Protein AF-A0A821LDQ6-F1 (afdb_monomer_lite)

Radius of gyration: 27.45 Å; chains: 1; bounding box: 57×64×104 Å

InterPro domains:
  IPR007356 tRNA (guanine(9)-N1)-methyltransferase, eukaryotic [PF27710] (49-225)
  IPR007356 tRNA (guanine(9)-N1)-methyltransferase, eukaryotic [PTHR13563] (41-227)
  IPR028564 tRNA methyltransferase TRM10-type domain [PS51675] (32-229)
  IPR038459 tRNA methyltransferase TRM10-type domain superfamily [G3DSA:3.40.1280.30] (33-226)

Sequence (353 aa):
MLFRHRYRIWWRWSSSIHYLHFFRCPEHLFNLQRQVRQAKLFVASRLDDYIVIDCSFIHEYKESDISLGNYYERLQLKIHSCFTSLYRYHSPSFIILCNIFSNNNDKWLQTSPYCHVTSLSYLDLFPREQLVYLSPDSPNIMTEYEHNVIYVLGGIFEKTKHEHLTLEKAEHEHIRHQSLPLQKYLKFSTTASPVLSLNQVYNILMTLKHNNNNWFEALKCIPERCLLRNSVLHSKISKPCVTSECFQGQVIAQTTKYGTADTQCTFRSMKVLSGSSFKLPFPDCLECKCTKTSMTCCEFGFASGKVVPPTGCVAHNDACKLVFVKKTNSSELCKTTKRTDKSKNKPFTSRRS

pLDDT: mean 72.59, std 20.75, range [24.0, 98.56]

Secondary structure (DSSP, 8-state):
--------------S-TTSSSTT--HHHHHHHHHHHHHHHHHHHTTTT-EEEEE-GGGGGS----GGG--HHHHHHHHHHHHHHHGGG-SSPPEEEEES----S--HHHHH-TTEEE-SS-HHHHS-GGGEEEE-TT-SSBP-S--TTSEEEEE---S--SSSSHHHHHHHHTT-EEEB--HHHH--B-TTS-SSPPHHHHHHHHHHHHHTTT-HHHHGGGS-GGGB-TT-HHHHHHTS---S--PEEEPEEEEE-TTS-EEEEEEETTEEEETT-EEEPPTTT-EEEEE-SS-EEEEESSTTTT--PPPTTEEEEEETTEEEEEETTEEEEE--------------------

Foldseek 3Di:
DDDDDDDDDDDDDDDPPPVVCQPVDPVSVVVVVVVLLLVLLVVQVVVVQEAEEEAQCLVQDDCPDVVPDHLVVLLVVLLVLLSVCSVVFNRAHAYEYELDPDDDDPVCQVPPSRYDYYNHDPVVVDPQAQEEEEDQPDPAADPAQDRSHHYYYYSDADDGPDPCVSVVVCVVVVHHYHYYPQVVFFDFDPPADPDDGPSLVSQLNRCRVGPVNDNLVSNVSPFCNGGDCPGNNNVVLPVPPPPLDWDKWDWDWDQPPVRDTFIWTADPNDTHGAQDWDADAPPVLWIWHHHSGIITTGHDCVSVVNDDAPPQWDWDDPRSDTFTAGPVDRVHGDDDDPDDPPDDDDDDDDDDD

Structure (mmCIF, N/CA/C/O backbone):
data_AF-A0A821LDQ6-F1
#
_entry.id   AF-A0A821LDQ6-F1
#
loop_
_atom_site.group_PDB
_atom_site.id
_atom_site.type_symbol
_atom_site.label_atom_id
_atom_site.label_alt_id
_atom_site.label_comp_id
_atom_site.label_asym_id
_atom_site.label_entity_id
_atom_site.label_seq_id
_atom_site.pdbx_PDB_ins_code
_atom_site.Cartn_x
_atom_site.Cartn_y
_atom_site.Cartn_z
_atom_site.occupancy
_atom_site.B_iso_or_equiv
_atom_site.auth_seq_id
_atom_site.auth_comp_id
_atom_site.auth_asym_id
_atom_site.auth_atom_id
_atom_site.pdbx_PDB_model_num
ATOM 1 N N . MET A 1 1 ? -6.579 -31.714 83.274 1.00 33.12 1 MET A N 1
ATOM 2 C CA . MET A 1 1 ? -5.809 -31.056 82.198 1.00 33.12 1 MET A CA 1
ATOM 3 C C . MET A 1 1 ? -6.761 -30.679 81.069 1.00 33.12 1 MET A C 1
ATOM 5 O O . MET A 1 1 ? -7.346 -31.572 80.485 1.00 33.12 1 MET A O 1
ATOM 9 N N . LEU A 1 2 ? -6.938 -29.365 80.868 1.00 29.47 2 LEU A N 1
ATOM 10 C CA . LEU A 1 2 ? -7.245 -28.632 79.619 1.00 29.47 2 LEU A CA 1
ATOM 11 C C . LEU A 1 2 ? -8.373 -29.174 78.701 1.00 29.47 2 LEU A C 1
ATOM 13 O O . LEU A 1 2 ? -8.211 -30.186 78.043 1.00 29.47 2 LEU A O 1
ATOM 17 N N . PHE A 1 3 ? -9.590 -28.613 78.726 1.00 24.00 3 PHE A N 1
ATOM 18 C CA . PHE A 1 3 ? -10.086 -27.367 78.086 1.00 24.00 3 PHE A CA 1
ATOM 19 C C . PHE A 1 3 ? -10.652 -27.522 76.649 1.00 24.00 3 PHE A C 1
ATOM 21 O O . PHE A 1 3 ? -9.906 -27.689 75.698 1.00 24.00 3 PHE A O 1
ATOM 28 N N . ARG A 1 4 ? -11.982 -27.309 76.557 1.00 26.27 4 ARG A N 1
ATOM 29 C CA . ARG A 1 4 ? -12.789 -26.552 75.558 1.00 26.27 4 ARG A CA 1
ATOM 30 C C . ARG A 1 4 ? -12.720 -26.906 74.051 1.00 26.27 4 ARG A C 1
ATOM 32 O O . ARG A 1 4 ? -11.666 -26.887 73.449 1.00 26.27 4 ARG A O 1
ATOM 39 N N . HIS A 1 5 ? -13.827 -27.260 73.378 1.00 26.95 5 HIS A N 1
ATOM 40 C CA . HIS A 1 5 ? -15.013 -26.479 72.927 1.00 26.95 5 HIS A CA 1
ATOM 41 C C . HIS A 1 5 ? -14.915 -25.909 71.484 1.00 26.95 5 HIS A C 1
ATOM 43 O O . HIS A 1 5 ? -14.143 -24.997 71.231 1.00 26.95 5 HIS A O 1
ATOM 49 N N . ARG A 1 6 ? -15.867 -26.355 70.639 1.00 26.97 6 ARG A N 1
ATOM 50 C CA . ARG A 1 6 ? -16.735 -25.574 69.717 1.00 26.97 6 ARG A CA 1
ATOM 51 C C . ARG A 1 6 ? -16.209 -24.949 68.395 1.00 26.97 6 ARG A C 1
ATOM 53 O O . ARG A 1 6 ? -15.391 -24.047 68.396 1.00 26.97 6 ARG A O 1
ATOM 60 N N . TYR A 1 7 ? -16.942 -25.321 67.328 1.00 27.09 7 TYR A N 1
ATOM 61 C CA . TYR A 1 7 ? -17.419 -24.561 66.147 1.00 27.09 7 TYR A CA 1
ATOM 62 C C . TYR A 1 7 ? -16.428 -23.852 65.202 1.00 27.09 7 TYR A C 1
ATOM 64 O O . TYR A 1 7 ? -15.766 -22.908 65.606 1.00 27.09 7 TYR A O 1
ATOM 72 N N . ARG A 1 8 ? -16.528 -24.133 63.887 1.00 24.31 8 ARG A N 1
ATOM 73 C CA . ARG A 1 8 ? -17.166 -23.261 62.861 1.00 24.31 8 ARG A CA 1
ATOM 74 C C . ARG A 1 8 ? -16.790 -23.697 61.438 1.00 24.31 8 ARG A C 1
ATOM 76 O O . ARG A 1 8 ? -15.630 -23.695 61.050 1.00 24.31 8 ARG A O 1
ATOM 83 N N . ILE A 1 9 ? -17.823 -23.968 60.642 1.00 37.91 9 ILE A N 1
ATOM 84 C CA . ILE A 1 9 ? -17.849 -23.734 59.192 1.00 37.91 9 ILE A CA 1
ATOM 85 C C . ILE A 1 9 ? -17.324 -22.312 58.955 1.00 37.91 9 ILE A C 1
ATOM 87 O O . ILE A 1 9 ? -17.819 -21.421 59.645 1.00 37.91 9 ILE A O 1
ATOM 91 N N . TRP A 1 10 ? -16.372 -22.113 58.029 1.00 25.75 10 TRP A N 1
ATOM 92 C CA . TRP A 1 10 ? -16.256 -20.962 57.108 1.00 25.75 10 TRP A CA 1
ATOM 93 C C . TRP A 1 10 ? -14.914 -20.993 56.319 1.00 25.75 10 TRP A C 1
ATOM 95 O O . TRP A 1 10 ? -13.840 -21.027 56.902 1.00 25.75 10 TRP A O 1
ATOM 105 N N . TRP A 1 11 ? -15.025 -20.938 54.982 1.00 26.00 11 TRP A N 1
ATOM 106 C CA . TRP A 1 11 ? -14.014 -20.590 53.956 1.00 26.00 11 TRP A CA 1
ATOM 107 C C . TRP A 1 11 ? -12.846 -21.536 53.643 1.00 26.00 11 TRP A C 1
ATOM 109 O O . TRP A 1 11 ? -11.748 -21.423 54.178 1.00 26.00 11 TRP A O 1
ATOM 119 N N . ARG A 1 12 ? -13.019 -22.320 52.569 1.00 25.92 12 ARG A N 1
ATOM 120 C CA . ARG A 1 12 ? -11.908 -22.661 51.663 1.00 25.92 12 ARG A CA 1
ATOM 121 C C . ARG A 1 12 ? -12.386 -22.849 50.217 1.00 25.92 12 ARG A C 1
ATOM 123 O O . ARG A 1 12 ? -12.175 -23.878 49.598 1.00 25.92 12 ARG A O 1
ATOM 130 N N . TRP A 1 13 ? -13.046 -21.820 49.687 1.00 31.61 13 TRP A N 1
ATOM 131 C CA . TRP A 1 13 ? -13.198 -21.592 48.246 1.00 31.61 13 TRP A CA 1
ATOM 132 C C . TRP A 1 13 ? -12.524 -20.258 47.920 1.00 31.61 13 TRP A C 1
ATOM 134 O O . TRP A 1 13 ? -13.147 -19.205 47.962 1.00 31.61 13 TRP A O 1
ATOM 144 N N . SER A 1 14 ? -11.214 -20.285 47.675 1.00 31.58 14 SER A N 1
ATOM 145 C CA . SER A 1 14 ? -10.485 -19.155 47.084 1.00 31.58 14 SER A CA 1
ATOM 146 C C . SER A 1 14 ? -9.185 -19.650 46.455 1.00 31.58 14 SER A C 1
A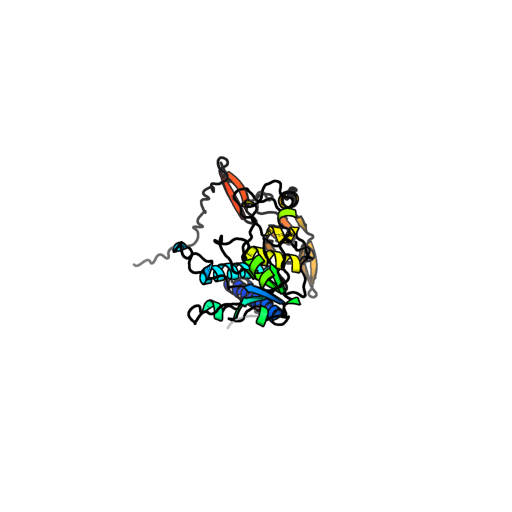TOM 148 O O . SER A 1 14 ? -8.090 -19.406 46.961 1.00 31.58 14 SER A O 1
ATOM 150 N N . SER A 1 15 ? -9.291 -20.403 45.360 1.00 30.69 15 SER A N 1
ATOM 151 C CA . SER A 1 15 ? -8.119 -20.759 44.542 1.00 30.69 15 SER A CA 1
ATOM 152 C C . SER A 1 15 ? -8.416 -20.811 43.040 1.00 30.69 15 SER A C 1
ATOM 154 O O . SER A 1 15 ? -7.719 -21.493 42.301 1.00 30.69 15 SER A O 1
ATOM 156 N N . SER A 1 16 ? -9.416 -20.062 42.556 1.00 34.06 16 SER A N 1
ATOM 157 C CA . SER A 1 16 ? -9.745 -20.031 41.115 1.00 34.06 16 SER A CA 1
ATOM 158 C C . SER A 1 16 ? -9.824 -18.632 40.493 1.00 34.06 16 SER A C 1
ATOM 160 O O . SER A 1 16 ? -10.175 -18.501 39.326 1.00 34.06 16 SER A O 1
ATOM 162 N N . ILE A 1 17 ? -9.398 -17.577 41.198 1.00 33.94 17 ILE A N 1
ATOM 163 C CA . ILE A 1 17 ? -9.269 -16.218 40.629 1.00 33.94 17 ILE A CA 1
ATOM 164 C C . ILE A 1 17 ? -7.800 -15.937 40.268 1.00 33.94 17 ILE A C 1
ATOM 166 O O . ILE A 1 17 ? -7.203 -14.953 40.695 1.00 33.94 17 ILE A O 1
ATOM 170 N N . HIS A 1 18 ? -7.176 -16.827 39.496 1.00 30.20 18 HIS A N 1
ATOM 171 C CA . HIS A 1 18 ? -5.889 -16.539 38.839 1.00 30.20 18 HIS A CA 1
ATOM 172 C C . HIS A 1 18 ? -5.980 -16.491 37.310 1.00 30.20 18 HIS A C 1
ATOM 174 O O . HIS A 1 18 ? -5.041 -16.040 36.663 1.00 30.20 18 HIS A O 1
ATOM 180 N N . TYR A 1 19 ? -7.139 -16.799 36.722 1.00 33.66 19 TYR A N 1
ATOM 181 C CA . TYR A 1 19 ? -7.325 -16.704 35.270 1.00 33.66 19 TYR A CA 1
ATOM 182 C C . TYR A 1 19 ? -7.671 -15.296 34.759 1.00 33.66 19 TYR A C 1
ATOM 184 O O . TYR A 1 19 ? -7.494 -15.016 33.579 1.00 33.66 19 TYR A O 1
ATOM 192 N N . LEU A 1 20 ? -8.073 -14.361 35.628 1.00 31.86 20 LEU A N 1
ATOM 193 C CA . LEU A 1 20 ? -8.355 -12.969 35.232 1.00 31.86 20 LEU A CA 1
ATOM 194 C C . LEU A 1 20 ? -7.145 -12.028 35.351 1.00 31.86 20 LEU A C 1
ATOM 196 O O . LEU A 1 20 ? -7.201 -10.887 34.899 1.00 31.86 20 LEU A O 1
ATOM 200 N N . HIS A 1 21 ? -6.027 -12.503 35.907 1.00 32.69 21 HIS A N 1
ATOM 201 C CA . HIS A 1 21 ? -4.769 -11.748 35.936 1.00 32.69 21 HIS A CA 1
ATOM 202 C C . HIS A 1 21 ? -3.906 -11.957 34.678 1.00 32.69 21 HIS A C 1
ATOM 204 O O . HIS A 1 21 ? -2.893 -11.277 34.510 1.00 32.69 21 HIS A O 1
ATOM 210 N N . PHE A 1 22 ? -4.337 -12.833 33.763 1.00 36.00 22 PHE A N 1
ATOM 211 C CA . PHE A 1 22 ? -3.607 -13.207 32.548 1.00 36.00 22 PHE A CA 1
ATOM 212 C C . PHE A 1 22 ? -3.462 -12.058 31.526 1.00 36.00 22 PHE A C 1
ATOM 214 O O . PHE A 1 22 ? -2.574 -12.082 30.682 1.00 36.00 22 PHE A O 1
ATOM 221 N N . PHE A 1 23 ? -4.271 -10.998 31.643 1.00 34.03 23 PHE A N 1
ATOM 222 C CA . PHE A 1 23 ? -4.246 -9.838 30.738 1.00 34.03 23 PHE A CA 1
ATOM 223 C C . PHE A 1 23 ? -3.437 -8.633 31.246 1.00 34.03 23 PHE A C 1
ATOM 225 O O . PHE A 1 23 ? -3.441 -7.580 30.611 1.00 34.03 23 PHE A O 1
ATOM 232 N N . ARG A 1 24 ? -2.736 -8.742 32.385 1.00 36.66 24 ARG A N 1
ATOM 233 C CA . ARG A 1 24 ? -1.983 -7.615 32.975 1.00 36.66 24 ARG A CA 1
ATOM 234 C C . ARG A 1 24 ? -0.502 -7.551 32.600 1.00 36.66 24 ARG A C 1
ATOM 236 O O . ARG A 1 24 ? 0.165 -6.608 33.015 1.00 36.66 24 ARG A O 1
ATOM 243 N N . CYS A 1 25 ? 0.011 -8.507 31.825 1.00 37.34 25 CYS A N 1
ATOM 244 C CA . CYS A 1 25 ? 1.405 -8.509 31.390 1.00 37.34 25 CYS A CA 1
ATOM 245 C C . CYS A 1 25 ? 1.521 -7.939 29.959 1.00 37.34 25 CYS A C 1
ATOM 247 O O . CYS A 1 25 ? 0.991 -8.555 29.029 1.00 37.34 25 CYS A O 1
ATOM 249 N N . PRO A 1 26 ? 2.187 -6.785 29.751 1.00 50.62 26 PRO A N 1
ATOM 250 C CA . PRO A 1 26 ? 2.312 -6.156 28.432 1.00 50.62 26 PRO A CA 1
ATOM 251 C C . PRO A 1 26 ? 2.923 -7.074 27.364 1.00 50.62 26 PRO A C 1
ATOM 253 O O . PRO A 1 26 ? 2.482 -7.055 26.218 1.00 50.62 26 PRO A O 1
ATOM 256 N N . GLU A 1 27 ? 3.882 -7.924 27.744 1.00 47.41 27 GLU A N 1
ATOM 257 C CA . GLU A 1 27 ? 4.515 -8.896 26.841 1.00 47.41 27 GLU A CA 1
ATOM 258 C C . GLU A 1 27 ? 3.534 -9.968 26.355 1.00 47.41 27 GLU A C 1
ATOM 260 O O . GLU A 1 27 ? 3.532 -10.336 25.181 1.00 47.41 27 GLU A O 1
ATOM 265 N N . HIS A 1 28 ? 2.644 -10.437 27.233 1.00 56.59 28 HIS A N 1
ATOM 266 C CA . HIS A 1 28 ? 1.647 -11.442 26.875 1.00 56.59 28 HIS A CA 1
ATOM 267 C C . HIS A 1 28 ? 0.590 -10.866 25.929 1.00 56.59 28 HIS A C 1
ATOM 269 O O . HIS A 1 28 ? 0.221 -11.503 24.941 1.00 56.59 28 HIS A O 1
ATOM 275 N N . LEU A 1 29 ? 0.157 -9.627 26.185 1.00 56.78 29 LEU A N 1
ATOM 276 C CA . LEU A 1 29 ? -0.749 -8.915 25.290 1.00 56.78 29 LEU A CA 1
ATOM 277 C C . LEU A 1 29 ? -0.111 -8.714 23.913 1.00 56.78 29 LEU A C 1
ATOM 279 O O . LEU A 1 29 ? -0.788 -8.951 22.920 1.00 56.78 29 LEU A O 1
ATOM 283 N N . PHE A 1 30 ? 1.173 -8.343 23.852 1.00 58.28 30 PHE A N 1
ATOM 284 C CA . PHE A 1 30 ? 1.927 -8.174 22.605 1.00 58.28 30 PHE A CA 1
ATOM 285 C C . PHE A 1 30 ? 2.082 -9.490 21.824 1.00 58.28 30 PHE A C 1
ATOM 287 O O . PHE A 1 30 ? 1.919 -9.513 20.602 1.00 58.28 30 PHE A O 1
ATOM 294 N N . ASN A 1 31 ? 2.330 -10.603 22.519 1.00 63.19 31 ASN A N 1
ATOM 295 C CA . ASN A 1 31 ? 2.428 -11.932 21.910 1.00 63.19 31 ASN A CA 1
ATOM 296 C C . ASN A 1 31 ? 1.084 -12.422 21.360 1.00 63.19 31 ASN A C 1
ATOM 298 O O . ASN A 1 31 ? 1.022 -12.866 20.213 1.00 63.19 31 ASN A O 1
ATOM 302 N N . LEU A 1 32 ? -0.003 -12.275 22.122 1.00 67.94 32 LEU A N 1
ATOM 303 C CA . LEU A 1 32 ? -1.357 -12.604 21.665 1.00 67.94 32 LEU A CA 1
ATOM 304 C C . LEU A 1 32 ? -1.741 -11.759 20.448 1.00 67.94 32 LEU A C 1
ATOM 306 O O . LEU A 1 32 ? -2.218 -12.259 19.432 1.00 67.94 32 LEU A O 1
ATOM 310 N N . GLN A 1 33 ? -1.463 -10.463 20.533 1.00 67.00 33 GLN A N 1
ATOM 311 C CA . GLN A 1 33 ? -1.596 -9.527 19.435 1.00 67.00 33 GLN A CA 1
ATOM 312 C C . GLN A 1 33 ? -0.852 -10.045 18.194 1.00 67.00 33 GLN A C 1
ATOM 314 O O . GLN A 1 33 ? -1.429 -10.072 17.100 1.00 67.00 33 GLN A O 1
ATOM 319 N N . ARG A 1 34 ? 0.418 -10.440 18.309 1.00 67.50 34 ARG A N 1
ATOM 320 C CA . ARG A 1 34 ? 1.204 -10.97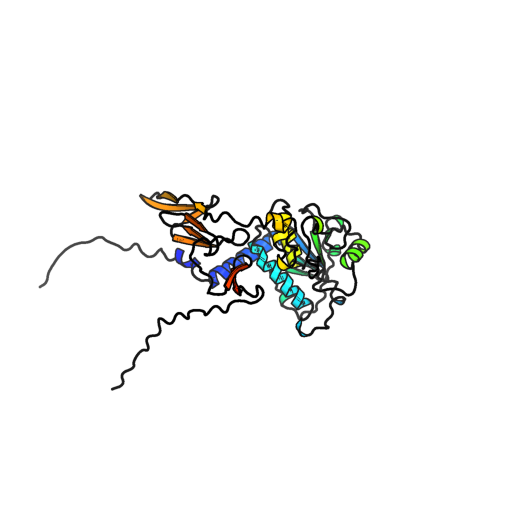2 17.185 1.00 67.50 34 ARG A CA 1
ATOM 321 C C . ARG A 1 34 ? 0.565 -12.229 16.586 1.00 67.50 34 ARG A C 1
ATOM 323 O O . ARG A 1 34 ? 0.426 -12.285 15.366 1.00 67.50 34 ARG A O 1
ATOM 330 N N . GLN A 1 35 ? 0.124 -13.172 17.418 1.00 70.31 35 GLN A N 1
ATOM 331 C CA . GLN A 1 35 ? -0.539 -14.404 16.975 1.00 70.31 35 GLN A CA 1
ATOM 332 C C . GLN A 1 35 ? -1.830 -14.120 16.198 1.00 70.31 35 GLN A C 1
ATOM 334 O O . GLN A 1 35 ? -2.034 -14.682 15.125 1.00 70.31 35 GLN A O 1
ATOM 339 N N . VAL A 1 36 ? -2.665 -13.189 16.671 1.00 71.31 36 VAL A N 1
ATOM 340 C CA . VAL A 1 36 ? -3.897 -12.793 15.967 1.00 71.31 36 VAL A CA 1
ATOM 341 C C . VAL A 1 36 ? -3.592 -12.206 14.586 1.00 71.31 36 VAL A C 1
ATOM 343 O O . VAL A 1 36 ? -4.296 -12.518 13.627 1.00 71.31 36 VAL A O 1
ATOM 346 N N . ARG A 1 37 ? -2.540 -11.383 14.444 1.00 71.06 37 ARG A N 1
ATOM 347 C CA . ARG A 1 37 ? -2.144 -10.857 13.121 1.00 71.06 37 ARG A CA 1
ATOM 348 C C . ARG A 1 37 ? -1.711 -11.980 12.180 1.00 71.06 37 ARG A C 1
ATOM 350 O O . ARG A 1 37 ? -2.128 -11.989 11.029 1.00 71.06 37 ARG A O 1
ATOM 357 N N . GLN A 1 38 ? -0.890 -12.908 12.669 1.00 71.69 38 GLN A N 1
ATOM 358 C CA . GLN A 1 38 ? -0.400 -14.035 11.872 1.00 71.69 38 GLN A CA 1
ATOM 359 C C . GLN A 1 38 ? -1.544 -14.954 11.433 1.00 71.69 38 GLN A C 1
ATOM 361 O O . GLN A 1 38 ? -1.596 -15.336 10.271 1.00 71.69 38 GLN A O 1
ATOM 366 N N . ALA A 1 39 ? -2.501 -15.236 12.320 1.00 74.12 39 ALA A N 1
ATOM 367 C CA . ALA A 1 39 ? -3.680 -16.029 11.984 1.00 74.12 39 ALA A CA 1
ATOM 368 C C . ALA A 1 39 ? -4.529 -15.366 10.885 1.00 74.12 39 ALA A C 1
ATOM 370 O O . ALA A 1 39 ? -4.934 -16.036 9.941 1.00 74.12 39 ALA A O 1
ATOM 371 N N . LYS A 1 40 ? -4.751 -14.045 10.960 1.00 74.31 40 LYS A N 1
ATOM 372 C CA . LYS A 1 40 ? -5.477 -13.299 9.916 1.00 74.31 40 LYS A CA 1
ATOM 373 C C . LYS A 1 40 ? -4.784 -13.372 8.555 1.00 74.31 40 LYS A C 1
ATOM 375 O O . LYS A 1 40 ? -5.448 -13.595 7.551 1.00 74.31 40 LYS A O 1
ATOM 380 N N . LEU A 1 41 ? -3.463 -13.208 8.533 1.00 73.00 41 LEU A N 1
ATOM 381 C CA . LEU A 1 41 ? -2.668 -13.297 7.307 1.00 73.00 41 LEU A CA 1
ATOM 382 C C . LEU A 1 41 ? -2.683 -14.706 6.711 1.00 73.00 41 LEU A C 1
ATOM 384 O O . LEU A 1 41 ? -2.805 -14.850 5.503 1.00 73.00 41 LEU A O 1
ATOM 388 N N . PHE A 1 42 ? -2.622 -15.731 7.560 1.00 75.50 42 PHE A N 1
ATOM 389 C CA . PHE A 1 42 ? -2.722 -17.124 7.135 1.00 75.50 42 PHE A CA 1
ATOM 390 C C . PHE A 1 42 ? -4.091 -17.465 6.531 1.00 75.50 42 PHE A C 1
ATOM 392 O O . PHE A 1 42 ? -4.186 -18.261 5.601 1.00 75.50 42 PHE A O 1
ATOM 399 N N . VAL A 1 43 ? -5.167 -16.866 7.050 1.00 74.12 43 VAL A N 1
ATOM 400 C CA . VAL A 1 43 ? -6.498 -16.989 6.442 1.00 74.12 43 VAL A CA 1
ATOM 401 C C . VAL A 1 43 ? -6.527 -16.283 5.088 1.00 74.12 43 VAL A C 1
ATOM 403 O O . VAL A 1 43 ? -6.967 -16.888 4.119 1.00 74.12 43 VAL A O 1
ATOM 406 N N . ALA A 1 44 ? -6.013 -15.055 4.994 1.00 74.06 44 ALA A N 1
ATOM 407 C CA . ALA A 1 44 ? -5.974 -14.309 3.735 1.00 74.06 44 ALA A CA 1
ATOM 408 C C . ALA A 1 44 ? -5.188 -15.048 2.639 1.00 74.06 44 ALA A C 1
ATOM 410 O O . ALA A 1 44 ? -5.677 -15.182 1.522 1.00 74.06 44 ALA A O 1
ATOM 411 N N . SER A 1 45 ? -4.030 -15.627 2.975 1.00 74.19 45 SER A N 1
ATOM 412 C CA . SER A 1 45 ? -3.241 -16.424 2.026 1.00 74.19 45 SER A CA 1
ATOM 413 C C . SER A 1 45 ? -3.926 -17.719 1.583 1.00 74.19 45 SER A C 1
ATOM 415 O O . SER A 1 45 ? -3.508 -18.319 0.608 1.00 74.19 45 SER A O 1
ATOM 417 N N . ARG A 1 46 ? -4.931 -18.212 2.317 1.00 72.94 46 ARG A N 1
ATOM 418 C CA . ARG A 1 46 ? -5.726 -19.387 1.914 1.00 72.94 46 ARG A CA 1
ATOM 419 C C . ARG A 1 46 ? -6.948 -19.032 1.075 1.00 72.94 46 ARG A C 1
ATOM 421 O O . ARG A 1 46 ? -7.556 -19.931 0.511 1.00 72.94 46 ARG A O 1
ATOM 428 N N . LEU A 1 47 ? -7.337 -17.761 1.065 1.00 80.44 47 LEU A N 1
ATOM 429 C CA . LEU A 1 47 ? -8.498 -17.250 0.337 1.00 80.44 47 LEU A CA 1
ATOM 430 C C . LEU A 1 47 ? -8.093 -16.516 -0.948 1.00 80.44 47 LEU A C 1
ATOM 432 O O . LEU A 1 47 ? -8.906 -15.787 -1.504 1.00 80.44 47 LEU A O 1
ATOM 436 N N . ASP A 1 48 ? -6.840 -16.679 -1.375 1.00 80.38 48 ASP A N 1
ATOM 437 C CA . ASP A 1 48 ? -6.246 -16.034 -2.547 1.00 80.38 48 ASP A CA 1
ATOM 438 C C . ASP A 1 48 ? -6.398 -14.505 -2.597 1.00 80.38 48 ASP A C 1
ATOM 440 O O . ASP A 1 48 ? -6.526 -13.875 -3.644 1.00 80.38 48 ASP A O 1
ATOM 444 N N . ASP A 1 49 ? -6.360 -13.895 -1.416 1.00 86.62 49 ASP A N 1
ATOM 445 C CA . ASP A 1 49 ? -6.595 -12.475 -1.205 1.00 86.62 49 ASP A CA 1
ATOM 446 C C . ASP A 1 49 ? -5.262 -11.733 -1.077 1.00 86.62 49 ASP A C 1
ATOM 448 O O . ASP A 1 49 ? -4.710 -11.562 0.022 1.00 86.62 49 ASP A O 1
ATOM 452 N N . TYR A 1 50 ? -4.728 -11.326 -2.228 1.00 91.81 50 TYR A N 1
ATOM 453 C CA . TYR A 1 50 ? -3.367 -10.817 -2.357 1.00 91.81 50 TYR A CA 1
ATOM 454 C C . TYR A 1 50 ? -3.303 -9.341 -2.755 1.00 91.81 50 TYR A C 1
ATOM 456 O O . TYR A 1 50 ? -4.093 -8.834 -3.549 1.00 91.81 50 TYR A O 1
ATOM 464 N N . ILE A 1 51 ? -2.279 -8.660 -2.244 1.00 95.06 51 ILE A N 1
ATOM 465 C CA . ILE A 1 51 ? -1.723 -7.450 -2.849 1.00 95.06 51 ILE A CA 1
ATOM 466 C C . ILE A 1 51 ? -0.296 -7.771 -3.263 1.00 95.06 51 ILE A C 1
ATOM 468 O O . ILE A 1 51 ? 0.502 -8.253 -2.454 1.00 95.06 51 ILE A O 1
ATOM 472 N N . VAL A 1 52 ? 0.031 -7.475 -4.513 1.00 96.81 52 VAL A N 1
ATOM 473 C CA . VAL A 1 52 ? 1.353 -7.741 -5.070 1.00 96.81 52 VAL A CA 1
ATOM 474 C C . VAL A 1 52 ? 2.170 -6.460 -5.087 1.00 96.81 52 VAL A C 1
ATOM 476 O O . VAL A 1 52 ? 1.659 -5.380 -5.376 1.00 96.81 52 VAL A O 1
ATOM 479 N N . ILE A 1 53 ? 3.452 -6.574 -4.763 1.00 96.38 53 ILE A N 1
ATOM 480 C CA . ILE A 1 53 ? 4.416 -5.484 -4.818 1.00 96.38 53 ILE A CA 1
ATOM 481 C C . ILE A 1 53 ? 5.515 -5.882 -5.791 1.00 96.38 53 ILE A C 1
ATOM 483 O O . ILE A 1 53 ? 6.308 -6.790 -5.523 1.00 96.38 53 ILE A O 1
ATOM 487 N N . ASP A 1 54 ? 5.557 -5.170 -6.907 1.00 96.69 54 ASP A N 1
ATOM 488 C CA . ASP A 1 54 ? 6.550 -5.341 -7.951 1.00 96.69 54 ASP A CA 1
ATOM 489 C C . ASP A 1 54 ? 7.882 -4.720 -7.543 1.00 96.69 54 ASP A C 1
ATOM 491 O O . ASP A 1 54 ? 8.016 -3.498 -7.460 1.00 96.69 54 ASP A O 1
ATOM 495 N N . CYS A 1 55 ? 8.880 -5.569 -7.299 1.00 93.19 55 CYS A N 1
ATOM 496 C CA . CYS A 1 55 ? 10.208 -5.139 -6.880 1.00 93.19 55 CYS A CA 1
ATOM 497 C C . CYS A 1 55 ? 11.218 -5.035 -8.035 1.00 93.19 55 CYS A C 1
ATOM 499 O O . CYS A 1 55 ? 12.414 -4.913 -7.773 1.00 93.19 55 CYS A O 1
ATOM 501 N N . SER A 1 56 ? 10.764 -5.032 -9.296 1.00 93.00 56 SER A N 1
ATOM 502 C CA . SER A 1 56 ? 11.638 -4.923 -10.477 1.00 93.00 56 SER A CA 1
ATOM 503 C C . SER A 1 56 ? 12.340 -3.560 -10.634 1.00 93.00 56 SER A C 1
ATOM 505 O O . SER A 1 56 ? 13.286 -3.437 -11.407 1.00 93.00 56 SER A O 1
ATOM 507 N N . PHE A 1 57 ? 11.955 -2.548 -9.849 1.00 89.94 57 PHE A N 1
ATOM 508 C CA . PHE A 1 57 ? 12.493 -1.180 -9.907 1.00 89.94 57 PHE A CA 1
ATOM 509 C C . PHE A 1 57 ? 13.770 -0.957 -9.083 1.00 89.94 57 PHE A C 1
ATOM 511 O O . PHE A 1 57 ? 14.127 0.184 -8.794 1.00 89.94 57 PHE A O 1
ATOM 518 N N . ILE A 1 58 ? 14.478 -2.016 -8.683 1.00 85.56 58 ILE A N 1
ATOM 519 C CA . ILE A 1 58 ? 15.689 -1.893 -7.855 1.00 85.56 58 ILE A CA 1
ATOM 520 C C . ILE A 1 58 ? 16.749 -0.972 -8.485 1.00 85.56 58 ILE A C 1
ATOM 522 O O . ILE A 1 58 ? 17.397 -0.208 -7.778 1.00 85.56 58 ILE A O 1
ATOM 526 N N . HIS A 1 59 ? 16.876 -0.980 -9.815 1.00 83.94 59 HIS A N 1
ATOM 527 C CA . HIS A 1 59 ? 17.839 -0.151 -10.549 1.00 83.94 59 HIS A CA 1
ATOM 528 C C . HIS A 1 59 ? 17.490 1.346 -10.559 1.00 83.94 59 HIS A C 1
ATOM 530 O O . HIS A 1 59 ? 18.367 2.183 -10.769 1.00 83.94 59 HIS A O 1
ATOM 536 N N . GLU A 1 60 ? 16.229 1.695 -10.294 1.00 83.31 60 GLU A N 1
ATOM 537 C CA . GLU A 1 60 ? 15.779 3.086 -10.166 1.00 83.31 60 GLU A CA 1
ATOM 538 C C . GLU A 1 60 ? 16.152 3.691 -8.807 1.00 83.31 60 GLU A C 1
ATOM 540 O O . GLU A 1 60 ? 16.146 4.916 -8.632 1.00 83.31 60 GLU A O 1
ATOM 545 N N . TYR A 1 61 ? 16.487 2.845 -7.829 1.00 77.88 61 TYR A N 1
ATOM 546 C CA . TYR A 1 61 ? 16.886 3.276 -6.500 1.00 77.88 61 TYR A CA 1
ATOM 547 C C . TYR A 1 61 ? 18.306 3.851 -6.533 1.00 77.88 61 TYR A C 1
ATOM 549 O O . TYR A 1 61 ? 19.284 3.154 -6.800 1.00 77.88 61 TYR A O 1
ATOM 557 N N . LYS A 1 62 ? 18.437 5.151 -6.247 1.00 68.81 62 LYS A N 1
ATOM 558 C CA . LYS A 1 62 ? 19.751 5.790 -6.120 1.00 68.81 62 LYS A CA 1
ATOM 559 C C . LYS A 1 62 ? 20.334 5.479 -4.745 1.00 68.81 62 LYS A C 1
ATOM 561 O O . LYS A 1 62 ? 19.865 6.008 -3.746 1.00 68.81 62 LYS A O 1
ATOM 566 N N . GLU A 1 63 ? 21.436 4.742 -4.701 1.00 62.78 63 GLU A N 1
ATOM 567 C CA . GLU A 1 63 ? 22.219 4.505 -3.473 1.00 62.78 63 GLU A CA 1
ATOM 568 C C . GLU A 1 63 ? 22.965 5.755 -2.955 1.00 62.78 63 GLU A C 1
ATOM 570 O O . GLU A 1 63 ? 23.804 5.663 -2.064 1.00 62.78 63 GLU A O 1
ATOM 575 N N . SER A 1 64 ? 22.694 6.946 -3.504 1.00 55.28 64 SER A N 1
ATOM 576 C CA . SER A 1 64 ? 23.499 8.158 -3.297 1.00 55.28 64 SER A CA 1
ATOM 577 C C . SER A 1 64 ? 23.477 8.722 -1.873 1.00 55.28 64 SER A C 1
ATOM 579 O O . SER A 1 64 ? 24.198 9.676 -1.595 1.00 55.28 64 SER A O 1
ATOM 581 N N . ASP A 1 65 ? 22.672 8.162 -0.976 1.00 54.03 65 ASP A N 1
ATOM 582 C CA . ASP A 1 65 ? 22.599 8.586 0.414 1.00 54.03 65 ASP A CA 1
ATOM 583 C C . ASP A 1 65 ? 22.845 7.375 1.325 1.00 54.03 65 ASP A C 1
ATOM 585 O O . ASP A 1 65 ? 21.945 6.593 1.632 1.00 54.03 65 ASP A O 1
ATOM 589 N N . ILE A 1 66 ? 24.102 7.210 1.751 1.00 55.25 66 ILE A N 1
ATOM 590 C CA . ILE A 1 66 ? 24.573 6.121 2.630 1.00 55.25 66 ILE A CA 1
ATOM 591 C C . ILE A 1 66 ? 23.730 6.043 3.919 1.00 55.25 66 ILE A C 1
ATOM 593 O O . ILE A 1 66 ? 23.598 4.981 4.524 1.00 55.25 66 ILE A O 1
ATOM 597 N N . SER A 1 67 ? 23.116 7.160 4.328 1.00 59.38 67 SER A N 1
ATOM 598 C CA . SER A 1 67 ? 22.243 7.237 5.501 1.00 59.38 67 SER A CA 1
ATOM 599 C C . SER A 1 67 ? 20.901 6.513 5.333 1.00 59.38 67 SER A C 1
ATOM 601 O O . SER A 1 67 ? 20.237 6.213 6.330 1.00 59.38 67 SER A O 1
ATOM 603 N N . LEU A 1 68 ? 20.477 6.238 4.095 1.00 55.75 68 LEU A N 1
ATOM 604 C CA . LEU A 1 68 ? 19.136 5.749 3.803 1.00 55.75 68 LEU A CA 1
ATOM 605 C C . LEU A 1 68 ? 19.029 4.215 3.795 1.00 55.75 68 LEU A C 1
ATOM 607 O O . LEU A 1 68 ? 17.912 3.708 3.903 1.00 55.75 68 LEU A O 1
ATOM 611 N N . GLY A 1 69 ? 20.143 3.485 3.790 1.00 68.44 69 GLY A N 1
ATOM 612 C CA . GLY A 1 69 ? 20.139 2.022 3.713 1.00 68.44 69 GLY A CA 1
ATOM 613 C C . GLY A 1 69 ? 19.835 1.505 2.303 1.00 68.44 69 GLY A C 1
ATOM 614 O O . GLY A 1 69 ? 19.495 2.272 1.393 1.00 68.44 69 GLY A O 1
ATOM 615 N N . ASN A 1 70 ? 19.981 0.195 2.109 1.00 80.25 70 ASN A N 1
ATOM 616 C CA . ASN A 1 70 ? 19.781 -0.425 0.797 1.00 80.25 70 ASN A CA 1
ATOM 617 C C . ASN A 1 70 ? 18.281 -0.528 0.427 1.00 80.25 70 ASN A C 1
ATOM 619 O O . ASN A 1 70 ? 17.388 -0.353 1.263 1.00 80.25 70 ASN A O 1
ATOM 623 N N . TYR A 1 71 ? 17.990 -0.820 -0.845 1.00 83.75 71 TYR A N 1
ATOM 624 C CA . TYR A 1 71 ? 16.617 -0.948 -1.354 1.00 83.75 71 TYR A CA 1
ATOM 625 C C . TYR A 1 71 ? 15.761 -1.940 -0.541 1.00 83.75 71 TYR A C 1
ATOM 627 O O . TYR A 1 71 ? 14.603 -1.657 -0.223 1.00 83.75 71 TYR A O 1
ATOM 635 N N . TYR A 1 72 ? 16.326 -3.089 -0.161 1.00 83.00 72 TYR A N 1
ATOM 636 C CA . TYR A 1 72 ? 15.606 -4.118 0.589 1.00 83.00 72 TYR A CA 1
ATOM 637 C C . TYR A 1 72 ? 15.324 -3.692 2.034 1.00 83.00 72 TYR A C 1
ATOM 639 O O . TYR A 1 72 ? 14.230 -3.942 2.532 1.00 83.00 72 TYR A O 1
ATOM 647 N N . GLU A 1 73 ? 16.234 -2.983 2.699 1.00 81.06 73 GLU A N 1
ATOM 648 C CA . GLU A 1 73 ? 16.001 -2.408 4.033 1.00 81.06 73 GLU A CA 1
ATOM 649 C C . GLU A 1 73 ? 14.853 -1.387 4.003 1.00 81.06 73 GLU A C 1
ATOM 651 O O . GLU A 1 73 ? 13.973 -1.380 4.872 1.00 81.06 73 GLU A O 1
ATOM 656 N N . ARG A 1 74 ? 14.793 -0.555 2.958 1.00 82.75 74 ARG A N 1
ATOM 657 C CA . ARG A 1 74 ? 13.677 0.379 2.733 1.00 82.75 74 ARG A CA 1
ATOM 658 C C . ARG A 1 74 ? 12.363 -0.351 2.518 1.00 82.75 74 ARG A C 1
ATOM 660 O O . ARG A 1 74 ? 11.363 -0.006 3.160 1.00 82.75 74 ARG A O 1
ATOM 667 N N . LEU A 1 75 ? 12.371 -1.364 1.656 1.00 85.81 75 LEU A N 1
ATOM 668 C CA . LEU A 1 75 ? 11.221 -2.227 1.415 1.00 85.81 75 LEU A CA 1
ATOM 669 C C . LEU A 1 75 ? 10.746 -2.845 2.730 1.00 85.81 75 LEU A C 1
ATOM 671 O O . LEU A 1 75 ? 9.574 -2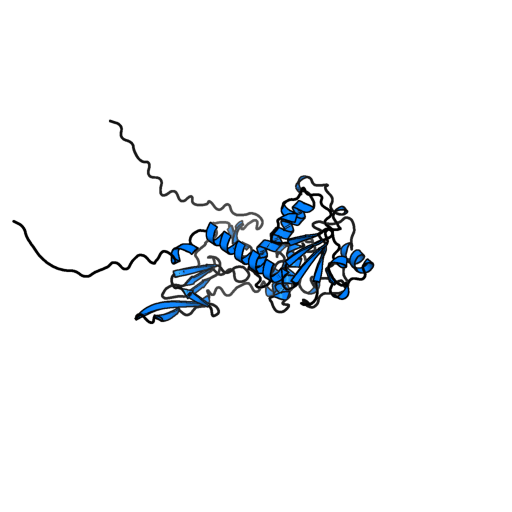.698 3.076 1.00 85.81 75 LEU A O 1
ATOM 675 N N . GLN A 1 76 ? 11.653 -3.415 3.525 1.00 83.25 76 GLN A N 1
ATOM 676 C CA . GLN A 1 76 ? 11.353 -3.987 4.836 1.00 83.25 76 GLN A CA 1
ATOM 677 C C . GLN A 1 76 ? 10.620 -3.000 5.741 1.00 83.25 76 GLN A C 1
ATOM 679 O O . GLN A 1 76 ? 9.590 -3.346 6.325 1.00 83.25 76 GLN A O 1
ATOM 684 N N . LEU A 1 77 ? 11.112 -1.764 5.850 1.00 82.75 77 LEU A N 1
ATOM 685 C CA . LEU A 1 77 ? 10.489 -0.731 6.680 1.00 82.75 77 LEU A CA 1
ATOM 686 C C . LEU A 1 77 ? 9.075 -0.384 6.196 1.00 82.75 77 LEU A C 1
ATOM 688 O O . LEU A 1 77 ? 8.167 -0.203 7.016 1.00 82.75 77 LEU A O 1
ATOM 692 N N . LYS A 1 78 ? 8.853 -0.319 4.878 1.00 85.81 78 LYS A N 1
ATOM 693 C CA . LYS A 1 78 ? 7.520 -0.062 4.314 1.00 85.81 78 LYS A CA 1
ATOM 694 C C . LYS A 1 78 ? 6.568 -1.233 4.545 1.00 85.81 78 LYS A C 1
ATOM 696 O O . LYS A 1 78 ? 5.456 -0.994 5.015 1.00 85.81 78 LYS A O 1
ATOM 701 N N . ILE A 1 79 ? 7.007 -2.473 4.324 1.00 84.94 79 ILE A N 1
ATOM 702 C CA . ILE A 1 79 ? 6.213 -3.681 4.608 1.00 84.94 79 ILE A CA 1
ATOM 703 C C . ILE A 1 79 ? 5.886 -3.780 6.098 1.00 84.94 79 ILE A C 1
ATOM 705 O O . ILE A 1 79 ? 4.740 -4.037 6.473 1.00 84.94 79 ILE A O 1
ATOM 709 N N . HIS A 1 80 ? 6.854 -3.494 6.968 1.00 80.44 80 HIS A N 1
ATOM 710 C CA . HIS A 1 80 ? 6.622 -3.449 8.406 1.00 80.44 80 HIS A CA 1
ATOM 711 C C . HIS A 1 80 ? 5.576 -2.386 8.772 1.00 80.44 80 HIS A C 1
ATOM 713 O O . HIS A 1 80 ? 4.690 -2.637 9.591 1.00 80.44 80 HIS A O 1
ATOM 719 N N . SER A 1 81 ? 5.611 -1.214 8.131 1.00 81.31 81 SER A N 1
ATOM 720 C CA . SER A 1 81 ? 4.584 -0.185 8.318 1.00 81.31 81 SER A CA 1
ATOM 721 C C . SER A 1 81 ? 3.190 -0.672 7.895 1.00 81.31 81 SER A C 1
ATOM 723 O O . SER A 1 81 ? 2.233 -0.467 8.651 1.00 81.31 81 SER A O 1
ATOM 725 N N . CYS A 1 82 ? 3.061 -1.390 6.773 1.00 80.31 82 CYS A N 1
ATOM 72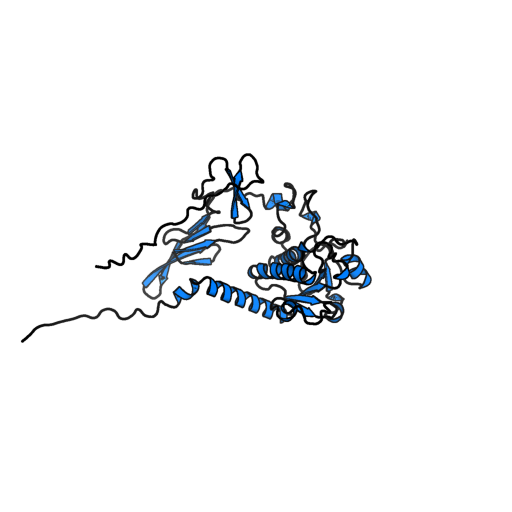6 C CA . CYS A 1 82 ? 1.803 -2.043 6.379 1.00 80.31 82 CYS A CA 1
ATOM 727 C C . CYS A 1 82 ? 1.322 -3.017 7.468 1.00 80.31 82 CYS A C 1
ATOM 729 O O . CYS A 1 82 ? 0.169 -2.958 7.900 1.00 80.31 82 CYS A O 1
ATOM 731 N N . PHE A 1 83 ? 2.234 -3.835 8.003 1.00 75.12 83 PHE A N 1
ATOM 732 C CA . PHE A 1 83 ? 1.937 -4.812 9.051 1.00 75.12 83 PHE A CA 1
ATOM 733 C C . PHE A 1 83 ? 1.366 -4.180 10.330 1.00 75.12 83 PHE A C 1
ATOM 735 O O . PHE A 1 83 ? 0.420 -4.704 10.929 1.00 75.12 83 PHE A O 1
ATOM 742 N N . THR A 1 84 ? 1.893 -3.025 10.752 1.00 71.00 84 THR A N 1
ATOM 743 C CA . THR A 1 84 ? 1.374 -2.332 11.947 1.00 71.00 84 THR A CA 1
ATOM 744 C C . THR A 1 84 ? -0.104 -1.954 11.821 1.00 71.00 84 THR A C 1
ATOM 746 O O . THR A 1 84 ? -0.801 -1.868 12.835 1.00 71.00 84 THR A O 1
ATOM 749 N N . SER A 1 85 ? -0.599 -1.803 10.591 1.00 68.06 85 SER A N 1
ATOM 750 C CA . SER A 1 85 ? -1.978 -1.417 10.299 1.00 68.06 85 SER A CA 1
ATOM 751 C C . SER A 1 85 ? -2.944 -2.608 10.228 1.00 68.06 85 SER A C 1
ATOM 753 O O . SER A 1 85 ? -4.148 -2.397 10.338 1.00 68.06 85 SER A O 1
ATOM 755 N N . LEU A 1 86 ? -2.460 -3.859 10.173 1.00 68.38 86 LEU A N 1
ATOM 756 C CA . LEU A 1 86 ? -3.307 -5.062 10.058 1.00 68.38 86 LEU A CA 1
ATOM 757 C C . LEU A 1 86 ? -4.309 -5.242 11.198 1.00 68.38 86 LEU A C 1
ATOM 759 O O . LEU A 1 86 ? -5.356 -5.853 11.006 1.00 68.38 86 LEU A O 1
ATOM 763 N N . TYR A 1 87 ? -4.024 -4.718 12.394 1.00 65.94 87 TYR A N 1
ATOM 764 C CA . TYR A 1 87 ? -4.982 -4.801 13.500 1.00 65.94 87 TYR A CA 1
ATOM 765 C C . TYR A 1 87 ? -6.299 -4.104 13.223 1.00 65.94 87 TYR A C 1
ATOM 767 O O . TYR A 1 87 ? -7.311 -4.484 13.807 1.00 65.94 87 TYR A O 1
ATOM 775 N N . ARG A 1 88 ? -6.269 -3.090 12.359 1.00 68.00 88 ARG A N 1
ATOM 776 C CA . ARG A 1 88 ? -7.441 -2.293 12.018 1.00 68.00 88 ARG A CA 1
ATOM 777 C C . ARG A 1 88 ? -8.436 -3.082 11.173 1.00 68.00 88 ARG A C 1
ATOM 779 O O . ARG A 1 88 ? -9.611 -2.747 11.183 1.00 68.00 88 ARG A O 1
ATOM 786 N N . TYR A 1 89 ? -7.978 -4.130 10.489 1.00 74.19 89 TYR A N 1
ATOM 787 C CA . TYR A 1 89 ? -8.755 -4.829 9.473 1.00 74.19 89 TYR A CA 1
ATOM 788 C C . TYR A 1 89 ? -9.097 -6.250 9.919 1.00 74.19 89 TYR A C 1
ATOM 790 O O . TYR A 1 89 ? -8.280 -6.948 10.532 1.00 74.19 89 TYR A O 1
ATOM 798 N N . HIS A 1 90 ? -10.325 -6.691 9.648 1.00 70.62 90 HIS A N 1
ATOM 799 C CA . HIS A 1 90 ? -10.757 -8.046 9.995 1.00 70.62 90 HIS A CA 1
ATOM 800 C C . HIS A 1 90 ? -10.107 -9.095 9.074 1.00 70.62 90 HIS A C 1
ATOM 802 O O . HIS A 1 90 ? -9.576 -10.083 9.576 1.00 70.62 90 HIS A O 1
ATOM 808 N N . SER A 1 91 ? -10.049 -8.806 7.770 1.00 76.88 91 SER A N 1
ATOM 809 C CA . SER A 1 91 ? -9.448 -9.619 6.699 1.00 76.88 91 SER A CA 1
ATOM 810 C C . SER A 1 91 ? -8.491 -8.775 5.831 1.00 76.88 91 SER A C 1
ATOM 812 O O . SER A 1 91 ? -8.860 -8.271 4.763 1.00 76.88 91 SER A O 1
ATOM 814 N N . PRO A 1 92 ? -7.266 -8.512 6.311 1.00 84.56 92 PRO A N 1
ATOM 815 C CA . PRO A 1 92 ? -6.269 -7.813 5.511 1.00 84.56 92 PRO A CA 1
ATOM 816 C C . PRO A 1 92 ? -5.736 -8.709 4.387 1.00 84.56 92 PRO A C 1
ATOM 818 O O . PRO A 1 92 ? -5.527 -9.895 4.618 1.00 84.56 92 PRO A O 1
ATOM 821 N N . SER A 1 93 ? -5.463 -8.138 3.213 1.00 88.00 93 SER A N 1
ATOM 822 C CA . SER A 1 93 ? -4.859 -8.881 2.101 1.00 88.00 93 SER A CA 1
ATOM 823 C C . SER A 1 93 ? -3.398 -9.224 2.395 1.00 88.00 93 SER A C 1
ATOM 825 O O . SER A 1 93 ? -2.651 -8.406 2.956 1.00 88.00 93 SER A O 1
ATOM 827 N N . PHE A 1 94 ? -3.006 -10.438 2.018 1.00 88.38 94 PHE A N 1
ATOM 828 C CA . PHE A 1 94 ? -1.649 -10.950 2.158 1.00 88.38 94 PHE A CA 1
ATOM 829 C C . PHE A 1 94 ? -0.733 -10.306 1.110 1.00 88.38 94 PHE A C 1
ATOM 831 O O . PHE A 1 94 ? -1.158 -10.034 -0.009 1.00 88.38 94 PHE A O 1
ATOM 838 N N . ILE A 1 95 ? 0.518 -10.017 1.470 1.00 91.62 95 ILE A N 1
ATOM 839 C CA . ILE A 1 95 ? 1.446 -9.319 0.574 1.00 91.62 95 ILE A CA 1
ATOM 840 C C . ILE A 1 95 ? 2.332 -10.330 -0.158 1.00 91.62 95 ILE A C 1
ATOM 842 O O . ILE A 1 95 ? 2.947 -11.186 0.475 1.00 91.62 95 ILE A O 1
ATOM 846 N N . ILE A 1 96 ? 2.469 -10.188 -1.473 1.00 92.75 96 ILE A N 1
ATOM 847 C CA . ILE A 1 96 ? 3.467 -10.912 -2.268 1.00 92.75 96 ILE A CA 1
ATOM 848 C C . ILE A 1 96 ? 4.477 -9.908 -2.814 1.00 92.75 96 ILE A C 1
ATOM 850 O O . ILE A 1 96 ? 4.099 -8.927 -3.443 1.00 92.75 96 ILE A O 1
ATOM 854 N N . LEU A 1 97 ? 5.761 -10.148 -2.568 1.00 93.75 97 LEU A N 1
ATOM 855 C CA . LEU A 1 97 ? 6.869 -9.418 -3.173 1.00 93.75 97 LEU A CA 1
ATOM 856 C C . LEU A 1 97 ? 7.386 -10.258 -4.341 1.00 93.75 97 LEU A C 1
ATOM 858 O O . LEU A 1 97 ? 7.882 -11.365 -4.121 1.00 93.75 97 LEU A O 1
ATOM 862 N N . CYS A 1 98 ? 7.243 -9.756 -5.562 1.00 94.81 98 CYS A N 1
ATOM 863 C CA . CYS A 1 98 ? 7.639 -10.460 -6.782 1.00 94.81 98 CYS A CA 1
ATOM 864 C C . CYS A 1 98 ? 8.850 -9.786 -7.444 1.00 94.81 98 CYS A C 1
ATOM 866 O O . CYS A 1 98 ? 9.212 -8.662 -7.079 1.00 94.81 98 CYS A O 1
ATOM 868 N N . ASN A 1 99 ? 9.463 -10.452 -8.427 1.00 94.25 99 ASN A N 1
ATOM 869 C CA . ASN A 1 99 ? 10.685 -9.991 -9.103 1.00 94.25 99 ASN A CA 1
ATOM 870 C C . ASN A 1 99 ? 11.876 -9.765 -8.146 1.00 94.25 99 ASN A C 1
ATOM 872 O O . ASN A 1 99 ? 12.684 -8.858 -8.347 1.00 94.25 99 ASN A O 1
ATOM 876 N N . ILE A 1 100 ? 11.994 -10.578 -7.087 1.00 89.69 100 ILE A N 1
ATOM 877 C CA . ILE A 1 100 ? 13.138 -10.546 -6.163 1.00 89.69 100 ILE A CA 1
ATOM 878 C C . ILE A 1 100 ? 14.069 -11.729 -6.448 1.00 89.69 100 ILE A C 1
ATOM 880 O O . ILE A 1 100 ? 13.766 -12.871 -6.112 1.00 89.69 100 ILE A O 1
ATOM 884 N N . PHE A 1 101 ? 15.245 -11.444 -7.011 1.00 81.75 101 PHE A N 1
ATOM 885 C CA . PHE A 1 101 ? 16.261 -12.444 -7.379 1.00 81.75 101 PHE A CA 1
ATOM 886 C C . PHE A 1 101 ? 17.363 -12.638 -6.315 1.00 81.75 101 PHE A C 1
ATOM 888 O O . PHE A 1 101 ? 18.422 -13.186 -6.612 1.00 81.75 101 PHE A O 1
ATOM 895 N N . SER A 1 102 ? 17.161 -12.148 -5.084 1.00 70.56 102 SER A N 1
ATOM 896 C CA . SER A 1 102 ? 18.222 -12.089 -4.066 1.00 70.56 102 SER A CA 1
ATOM 897 C C . SER A 1 102 ? 18.783 -13.473 -3.698 1.00 70.56 102 SER A C 1
ATOM 899 O O . SER A 1 102 ? 18.061 -14.356 -3.233 1.00 70.56 102 SER A O 1
ATOM 901 N N . ASN A 1 103 ? 20.104 -13.627 -3.845 1.00 58.91 103 ASN A N 1
ATOM 902 C CA . ASN A 1 103 ? 20.873 -14.770 -3.358 1.00 58.91 103 ASN A CA 1
ATOM 903 C C . ASN A 1 103 ? 21.142 -14.614 -1.842 1.00 58.91 103 ASN A C 1
ATOM 905 O O . ASN A 1 103 ? 22.153 -14.065 -1.414 1.00 58.91 103 ASN A O 1
ATOM 909 N N . ASN A 1 104 ? 20.228 -15.136 -1.023 1.00 52.47 104 ASN A N 1
ATOM 910 C CA . ASN A 1 104 ? 20.463 -15.698 0.321 1.00 52.47 104 ASN A CA 1
ATOM 911 C C . ASN A 1 104 ? 20.964 -14.842 1.510 1.00 52.47 104 ASN A C 1
ATOM 913 O O . ASN A 1 104 ? 21.006 -15.393 2.610 1.00 52.47 104 ASN A O 1
ATOM 917 N N . ASN A 1 105 ? 21.258 -13.541 1.402 1.00 52.28 105 ASN A N 1
ATOM 918 C CA . ASN A 1 105 ? 21.735 -12.778 2.580 1.00 52.28 105 ASN A CA 1
ATOM 919 C C . ASN A 1 105 ? 20.642 -12.051 3.390 1.00 52.28 105 ASN A C 1
ATOM 921 O O . ASN A 1 105 ? 20.825 -11.791 4.581 1.00 52.28 105 ASN A O 1
ATOM 925 N N . ASP A 1 106 ? 19.466 -11.805 2.813 1.00 64.94 106 ASP A N 1
ATOM 926 C CA . ASP A 1 106 ? 18.377 -11.101 3.496 1.00 64.94 106 ASP A CA 1
ATOM 927 C C . ASP A 1 106 ? 17.425 -12.077 4.188 1.00 64.94 106 ASP A C 1
ATOM 929 O O . ASP A 1 106 ? 16.296 -12.322 3.755 1.00 64.94 106 ASP A O 1
ATOM 933 N N . LYS A 1 107 ? 17.872 -12.637 5.318 1.00 67.44 107 LYS A N 1
ATOM 934 C CA . LYS A 1 107 ? 17.099 -13.609 6.115 1.00 67.44 107 LYS A CA 1
ATOM 935 C C . LYS A 1 107 ? 15.675 -13.130 6.441 1.00 67.44 107 LYS A C 1
ATOM 937 O O . LYS A 1 107 ? 14.771 -13.947 6.619 1.00 67.44 107 LYS A O 1
ATOM 942 N N . TRP A 1 108 ? 15.450 -11.817 6.513 1.00 69.94 108 TRP A N 1
ATOM 943 C CA . TRP A 1 108 ? 14.135 -11.244 6.796 1.00 69.94 108 TRP A CA 1
ATOM 944 C C . TRP A 1 108 ? 13.127 -11.460 5.655 1.00 69.94 108 TRP A C 1
ATOM 946 O O . TRP A 1 108 ? 11.957 -11.688 5.952 1.00 69.94 108 TRP A O 1
ATOM 956 N N . LEU A 1 109 ? 13.563 -11.449 4.386 1.00 68.06 109 LEU A N 1
ATOM 957 C CA . LEU A 1 109 ? 12.697 -11.666 3.219 1.00 68.06 109 LEU A CA 1
ATOM 958 C C . LEU A 1 109 ? 12.119 -13.083 3.236 1.00 68.06 109 LEU A C 1
ATOM 960 O O . LEU A 1 109 ? 10.930 -13.276 3.012 1.00 68.06 109 LEU A O 1
ATOM 964 N N . GLN A 1 110 ? 12.948 -14.068 3.582 1.00 66.12 110 GLN A N 1
ATOM 965 C CA . GLN A 1 110 ? 12.559 -15.480 3.595 1.00 66.12 110 GLN A CA 1
ATOM 966 C C . GLN A 1 110 ? 11.774 -15.894 4.849 1.00 66.12 110 GLN A C 1
ATOM 968 O O . GLN A 1 110 ? 11.080 -16.905 4.835 1.00 66.12 110 GLN A O 1
ATOM 973 N N . THR A 1 111 ? 11.885 -15.142 5.950 1.00 68.69 111 THR A N 1
ATOM 974 C CA . THR A 1 111 ? 11.274 -15.515 7.244 1.00 68.69 111 THR A CA 1
ATOM 975 C C . THR A 1 111 ? 10.134 -14.597 7.678 1.00 68.69 111 THR A C 1
ATOM 977 O O . THR A 1 111 ? 9.552 -14.800 8.748 1.00 68.69 111 THR A O 1
ATOM 980 N N . SER A 1 112 ? 9.799 -13.586 6.872 1.00 73.88 112 SER A N 1
ATOM 981 C CA . SER A 1 112 ? 8.710 -12.659 7.167 1.00 73.88 112 SER A CA 1
ATOM 982 C C . SER A 1 112 ? 7.367 -13.396 7.166 1.00 73.88 112 SER A C 1
ATOM 984 O O . SER A 1 112 ? 6.945 -13.903 6.132 1.00 73.88 112 SER A O 1
ATOM 986 N N . PRO A 1 113 ? 6.615 -13.403 8.281 1.00 69.75 113 PRO A N 1
ATOM 987 C CA . PRO A 1 113 ? 5.276 -13.981 8.300 1.00 69.75 113 PRO A CA 1
ATOM 988 C C . PRO A 1 113 ? 4.225 -13.054 7.667 1.00 69.75 113 PRO A C 1
ATOM 990 O O . PRO A 1 113 ? 3.030 -13.302 7.804 1.00 69.75 113 PRO A O 1
ATOM 993 N N . TYR A 1 114 ? 4.652 -11.941 7.061 1.00 73.94 114 TYR A N 1
ATOM 994 C CA . TYR A 1 114 ? 3.783 -10.865 6.573 1.00 73.94 114 TYR A CA 1
ATOM 995 C C . TYR A 1 114 ? 3.738 -10.774 5.058 1.00 73.94 114 TYR A C 1
ATOM 997 O O . TYR A 1 114 ? 2.844 -10.126 4.517 1.00 73.94 114 TYR A O 1
ATOM 1005 N N . CYS A 1 115 ? 4.714 -11.382 4.395 1.00 85.12 115 CYS A N 1
ATOM 1006 C CA . CYS A 1 115 ? 4.802 -11.381 2.956 1.00 85.12 115 CYS A CA 1
ATOM 1007 C C . CYS A 1 115 ? 5.424 -12.679 2.460 1.00 85.12 115 CYS A C 1
ATOM 1009 O O . CYS A 1 115 ? 6.271 -13.265 3.130 1.00 85.12 115 CYS A O 1
ATOM 1011 N N . HIS A 1 116 ? 5.017 -13.099 1.272 1.00 87.31 116 HIS A N 1
ATOM 1012 C CA . HIS A 1 116 ? 5.729 -14.111 0.510 1.00 87.31 116 HIS A CA 1
ATOM 1013 C C . HIS A 1 116 ? 6.678 -13.418 -0.463 1.00 87.31 116 HIS A C 1
ATOM 1015 O O . HIS A 1 116 ? 6.330 -12.383 -1.026 1.00 87.31 116 HIS A O 1
ATOM 1021 N N . VAL A 1 117 ? 7.874 -13.967 -0.634 1.00 89.31 117 VAL A N 1
ATOM 1022 C CA . VAL A 1 117 ? 8.898 -13.426 -1.529 1.00 89.31 117 VAL A CA 1
ATOM 1023 C C . VAL A 1 117 ? 9.160 -14.438 -2.622 1.00 89.31 117 VAL A C 1
ATOM 1025 O O . VAL A 1 117 ? 9.388 -15.610 -2.327 1.00 89.31 117 VAL A O 1
ATOM 1028 N N . THR A 1 118 ? 9.136 -13.979 -3.867 1.00 90.88 118 THR A N 1
ATOM 1029 C CA . THR A 1 118 ? 9.345 -14.819 -5.041 1.00 90.88 118 THR A CA 1
ATOM 1030 C C . THR A 1 118 ? 10.143 -14.086 -6.114 1.00 90.88 118 THR A C 1
ATOM 1032 O O . THR A 1 118 ? 10.077 -12.860 -6.249 1.00 90.88 118 THR A O 1
ATOM 1035 N N . SER A 1 119 ? 10.909 -14.858 -6.879 1.00 92.81 119 SER A N 1
ATOM 1036 C CA . SER A 1 119 ? 11.609 -14.391 -8.074 1.00 92.81 119 SER A CA 1
ATOM 1037 C C . SER A 1 119 ? 10.704 -14.324 -9.304 1.00 92.81 119 SER A C 1
ATOM 1039 O O . SER A 1 119 ? 11.079 -13.690 -10.283 1.00 92.81 119 SER A O 1
ATOM 1041 N N . LEU A 1 120 ? 9.529 -14.961 -9.259 1.00 95.75 120 LEU A N 1
ATOM 1042 C CA . LEU A 1 120 ? 8.563 -14.965 -10.356 1.00 95.75 120 LEU A CA 1
ATOM 1043 C C . LEU A 1 120 ? 7.973 -13.571 -10.585 1.00 95.75 120 LEU A C 1
ATOM 1045 O O . LEU A 1 120 ? 7.855 -12.785 -9.637 1.00 95.75 120 LEU A O 1
ATOM 1049 N N . SER A 1 121 ? 7.563 -13.292 -11.823 1.00 96.81 121 SER A N 1
ATOM 1050 C CA . SER A 1 121 ? 6.772 -12.105 -12.140 1.00 96.81 121 SER A CA 1
ATOM 1051 C C . SER A 1 121 ? 5.327 -12.302 -11.698 1.00 96.81 121 SER A C 1
ATOM 1053 O O . SER A 1 121 ? 4.811 -13.417 -11.678 1.00 96.81 121 SER A O 1
ATOM 1055 N N . TYR A 1 122 ? 4.619 -11.214 -11.398 1.00 97.19 122 TYR A N 1
ATOM 1056 C CA . TYR A 1 122 ? 3.175 -11.277 -11.159 1.00 97.19 122 TYR A CA 1
ATOM 1057 C C . TYR A 1 122 ? 2.386 -11.814 -12.360 1.00 97.19 122 TYR A C 1
ATOM 1059 O O . TYR A 1 122 ? 1.302 -12.353 -12.162 1.00 97.19 122 TYR A O 1
ATOM 1067 N N . LEU A 1 123 ? 2.947 -11.720 -13.571 1.00 97.69 123 LEU A N 1
ATOM 1068 C CA . LEU A 1 123 ? 2.397 -12.324 -14.787 1.00 97.69 123 LEU A CA 1
ATOM 1069 C C . LEU A 1 123 ? 2.504 -13.855 -14.802 1.00 97.69 123 LEU A C 1
ATOM 1071 O O . LEU A 1 123 ? 1.693 -14.509 -15.448 1.00 97.69 123 LEU A O 1
ATOM 1075 N N . ASP A 1 124 ? 3.484 -14.420 -14.095 1.00 97.06 124 ASP A N 1
ATOM 1076 C CA . ASP A 1 124 ? 3.642 -15.872 -13.957 1.00 97.06 124 ASP A CA 1
ATOM 1077 C C . ASP A 1 124 ? 2.785 -16.419 -12.806 1.00 97.06 124 ASP A C 1
ATOM 1079 O O . ASP A 1 124 ? 2.443 -17.599 -12.776 1.00 97.06 124 ASP A O 1
ATOM 1083 N N . LEU A 1 125 ? 2.464 -15.561 -11.831 1.00 95.25 125 LEU A N 1
ATOM 1084 C CA . LEU A 1 125 ? 1.692 -15.920 -10.641 1.00 95.25 125 LEU A CA 1
ATOM 1085 C C . LEU A 1 125 ? 0.182 -15.879 -10.883 1.00 95.25 125 LEU A C 1
ATOM 1087 O O . LEU A 1 125 ? -0.546 -16.680 -10.296 1.00 95.25 125 LEU A O 1
ATOM 1091 N N . PHE A 1 126 ? -0.293 -14.936 -11.700 1.00 96.12 126 PHE A N 1
ATOM 1092 C CA . PHE A 1 126 ? -1.715 -14.634 -11.837 1.00 96.12 126 PHE A CA 1
ATOM 1093 C C . PHE A 1 126 ? -2.104 -14.339 -13.289 1.00 96.12 126 PHE A C 1
ATOM 1095 O O . PHE A 1 126 ? -1.312 -13.762 -14.037 1.00 96.12 126 PHE A O 1
ATOM 1102 N N . PRO A 1 127 ? -3.341 -14.679 -13.696 1.00 95.94 127 PRO A N 1
ATOM 1103 C CA . PRO A 1 127 ? -3.836 -14.352 -15.025 1.00 95.94 127 PRO A CA 1
ATOM 1104 C C . PRO A 1 127 ? -3.974 -12.836 -15.189 1.00 95.94 127 PRO A C 1
ATOM 1106 O O . PRO A 1 127 ? -4.413 -12.121 -14.283 1.00 95.94 127 PRO A O 1
ATOM 1109 N N . ARG A 1 128 ? -3.619 -12.344 -16.377 1.00 96.38 128 ARG A N 1
ATOM 1110 C CA . ARG A 1 128 ? -3.519 -10.912 -16.680 1.00 96.38 128 ARG A CA 1
ATOM 1111 C C . ARG A 1 128 ? -4.835 -10.166 -16.445 1.00 96.38 128 ARG A C 1
ATOM 1113 O O . ARG A 1 128 ? -4.822 -9.029 -15.984 1.00 96.38 128 ARG A O 1
ATOM 1120 N N . GLU A 1 129 ? -5.965 -10.813 -16.707 1.00 96.00 129 GLU A N 1
ATOM 1121 C CA . GLU A 1 129 ? -7.312 -10.244 -16.587 1.00 96.00 129 GLU A CA 1
ATOM 1122 C C . GLU A 1 129 ? -7.699 -9.949 -15.130 1.00 96.00 129 GLU A C 1
ATOM 1124 O O . GLU A 1 129 ? -8.556 -9.102 -14.874 1.00 96.00 129 GLU A O 1
ATOM 1129 N N . GLN A 1 130 ? -7.060 -10.624 -14.170 1.00 95.88 130 GLN A N 1
ATOM 1130 C CA . GLN A 1 130 ? -7.269 -10.394 -12.740 1.00 95.88 130 GLN A CA 1
ATOM 1131 C C . GLN A 1 130 ? -6.355 -9.302 -12.181 1.00 95.88 130 GLN A C 1
ATOM 1133 O O . GLN A 1 130 ? -6.559 -8.877 -11.048 1.00 95.88 130 GLN A O 1
ATOM 1138 N N . LEU A 1 131 ? -5.360 -8.826 -12.931 1.00 98.12 131 LEU A N 1
ATOM 1139 C CA . LEU A 1 131 ? -4.395 -7.849 -12.439 1.00 98.12 131 LEU A CA 1
ATOM 1140 C C . LEU A 1 131 ? -4.888 -6.411 -12.642 1.00 98.12 131 LEU A C 1
ATOM 1142 O O . LEU A 1 131 ? -5.403 -6.046 -13.702 1.00 98.12 131 LEU A O 1
ATOM 1146 N N . VAL A 1 132 ? -4.681 -5.574 -11.624 1.00 98.38 132 VAL A N 1
ATOM 1147 C CA . VAL A 1 132 ? -4.829 -4.116 -11.718 1.00 98.38 132 VAL A CA 1
ATOM 1148 C C . VAL A 1 132 ? -3.568 -3.441 -11.209 1.00 98.38 132 VAL A C 1
ATOM 1150 O O . VAL A 1 132 ? -3.292 -3.454 -10.010 1.00 98.38 132 VAL A O 1
ATOM 1153 N N . TYR A 1 133 ? -2.813 -2.809 -12.101 1.00 98.56 133 TYR A N 1
ATOM 1154 C CA . TYR A 1 133 ? -1.627 -2.052 -11.721 1.00 98.56 133 TYR A CA 1
ATOM 1155 C C . TYR A 1 133 ? -2.021 -0.654 -11.232 1.00 98.56 133 TYR A C 1
ATOM 1157 O O . TYR A 1 133 ? -2.599 0.142 -11.974 1.00 98.56 133 TYR A O 1
ATOM 1165 N N . LEU A 1 134 ? -1.697 -0.318 -9.982 1.00 98.25 134 LEU A N 1
ATOM 1166 C CA . LEU A 1 134 ? -1.915 1.035 -9.475 1.00 98.25 134 LEU A CA 1
ATOM 1167 C C . LEU A 1 134 ? -0.744 1.946 -9.824 1.00 98.25 134 LEU A C 1
ATOM 1169 O O . LEU A 1 134 ? 0.386 1.734 -9.380 1.00 98.25 134 LEU A O 1
ATOM 1173 N N . SER A 1 135 ? -1.047 2.995 -10.580 1.00 96.06 135 SER A N 1
ATOM 1174 C CA . SER A 1 135 ? -0.092 4.020 -10.982 1.00 96.06 135 SER A CA 1
ATOM 1175 C C . SER A 1 135 ? -0.684 5.407 -10.729 1.00 96.06 135 SER A C 1
ATOM 1177 O O . SER A 1 135 ? -1.833 5.646 -11.109 1.00 96.06 135 SER A O 1
ATOM 1179 N N . PRO A 1 136 ? 0.053 6.340 -10.094 1.00 93.56 136 PRO A N 1
ATOM 1180 C CA . PRO A 1 136 ? -0.432 7.705 -9.887 1.00 93.56 136 PRO A CA 1
ATOM 1181 C C . PRO A 1 136 ? -0.690 8.442 -11.207 1.00 93.56 136 PRO A C 1
ATOM 1183 O O . PRO A 1 136 ? -1.512 9.355 -11.226 1.00 93.56 136 PRO A O 1
ATOM 1186 N N . ASP A 1 137 ? -0.034 8.016 -12.285 1.00 94.44 137 ASP A N 1
ATOM 1187 C CA . ASP A 1 137 ? -0.071 8.679 -13.584 1.00 94.44 137 ASP A CA 1
ATOM 1188 C C . ASP A 1 137 ? -1.152 8.118 -14.521 1.00 94.44 137 ASP A C 1
ATOM 1190 O O . ASP A 1 137 ? -1.402 8.662 -15.593 1.00 94.44 137 ASP A O 1
ATOM 1194 N N . SER A 1 138 ? -1.819 7.029 -14.124 1.00 97.12 138 SER A N 1
ATOM 1195 C CA . SER A 1 138 ? -2.838 6.388 -14.953 1.00 97.12 138 SER A CA 1
ATOM 1196 C C . SER A 1 138 ? -4.019 7.333 -15.239 1.00 97.12 138 SER A C 1
ATOM 1198 O O . SER A 1 138 ? -4.618 7.860 -14.292 1.00 97.12 138 SER A O 1
ATOM 1200 N N . PRO A 1 139 ? -4.456 7.461 -16.509 1.00 96.44 139 PRO A N 1
ATOM 1201 C CA . PRO A 1 139 ? -5.638 8.248 -16.865 1.00 96.44 139 PRO A CA 1
ATOM 1202 C C . PRO A 1 139 ? -6.944 7.604 -16.376 1.00 96.44 139 PRO A C 1
ATOM 1204 O O . PRO A 1 139 ? -7.944 8.290 -16.166 1.00 96.44 139 PRO A O 1
ATOM 1207 N N . ASN A 1 140 ? -6.945 6.286 -16.160 1.00 97.81 140 ASN A N 1
ATOM 1208 C CA . ASN A 1 140 ? -8.092 5.564 -15.620 1.00 97.81 140 ASN A CA 1
ATOM 1209 C C . ASN A 1 140 ? -8.168 5.790 -14.111 1.00 97.81 140 ASN A C 1
ATOM 1211 O O . ASN A 1 140 ? -7.235 5.430 -13.397 1.00 97.81 140 ASN A O 1
ATOM 1215 N N . ILE A 1 141 ? -9.272 6.348 -13.618 1.00 97.00 141 ILE A N 1
ATOM 1216 C CA . ILE A 1 141 ? -9.448 6.664 -12.197 1.00 97.00 141 ILE A CA 1
ATOM 1217 C C . ILE A 1 141 ? -10.219 5.536 -11.510 1.00 97.00 141 ILE A C 1
ATOM 1219 O O . ILE A 1 141 ? -11.329 5.195 -11.918 1.00 97.00 141 ILE A O 1
ATOM 1223 N N . MET A 1 142 ? -9.664 5.006 -10.423 1.00 96.94 142 MET A N 1
ATOM 1224 C CA . MET A 1 142 ? -10.328 4.029 -9.565 1.00 96.94 142 MET A CA 1
ATOM 1225 C C . MET A 1 142 ? -11.579 4.646 -8.925 1.00 96.94 142 MET A C 1
ATOM 1227 O O . MET A 1 142 ? -11.517 5.665 -8.230 1.00 96.94 142 MET A O 1
ATOM 1231 N N . THR A 1 143 ? -12.724 4.006 -9.134 1.00 91.88 143 THR A N 1
ATOM 1232 C CA . THR A 1 143 ? -14.011 4.396 -8.541 1.00 91.88 143 THR A CA 1
ATOM 1233 C C . THR A 1 143 ? -14.318 3.576 -7.295 1.00 91.88 143 THR A C 1
ATOM 1235 O O . THR A 1 143 ? -14.794 4.119 -6.289 1.00 91.88 143 THR A O 1
ATOM 1238 N N . GLU A 1 144 ? -14.004 2.283 -7.336 1.00 93.31 144 GLU A N 1
ATOM 1239 C CA . GLU A 1 144 ? -14.270 1.345 -6.260 1.00 93.31 144 GLU A CA 1
ATOM 1240 C C . GLU A 1 144 ? -13.235 0.237 -6.112 1.00 93.31 144 GLU A C 1
ATOM 1242 O O . GLU A 1 144 ? -12.473 -0.052 -7.029 1.00 93.31 144 GLU A O 1
ATOM 1247 N N . TYR A 1 145 ? -13.197 -0.349 -4.915 1.00 94.88 145 TYR A N 1
ATOM 1248 C CA . TYR A 1 145 ? -12.405 -1.537 -4.632 1.00 94.88 145 TYR A CA 1
ATOM 1249 C C . TYR A 1 145 ? -13.085 -2.791 -5.197 1.00 94.88 145 TYR A C 1
ATOM 1251 O O . TYR A 1 145 ? -14.163 -3.190 -4.749 1.00 94.88 145 TYR A O 1
ATOM 1259 N N . GLU A 1 146 ? -12.426 -3.425 -6.161 1.00 94.19 146 GLU A N 1
ATOM 1260 C CA . GLU A 1 146 ? -12.839 -4.679 -6.782 1.00 94.19 146 GLU A CA 1
ATOM 1261 C C . GLU A 1 146 ? -12.286 -5.852 -5.955 1.00 94.19 146 GLU A C 1
ATOM 1263 O O . GLU A 1 146 ? -11.085 -5.961 -5.729 1.00 94.19 146 GLU A O 1
ATOM 1268 N N . HIS A 1 147 ? -13.160 -6.741 -5.481 1.00 91.19 147 HIS A N 1
ATOM 1269 C CA . HIS A 1 147 ? -12.758 -7.839 -4.589 1.00 91.19 147 HIS A CA 1
ATOM 1270 C C . HIS A 1 147 ? -12.177 -9.052 -5.330 1.00 91.19 147 HIS A C 1
ATOM 1272 O O . HIS A 1 147 ? -11.523 -9.883 -4.712 1.00 91.19 147 HIS A O 1
ATOM 1278 N N . ASN A 1 148 ? -12.421 -9.153 -6.640 1.00 90.88 148 ASN A N 1
ATOM 1279 C CA . ASN A 1 148 ? -12.059 -10.310 -7.466 1.00 90.88 148 ASN A C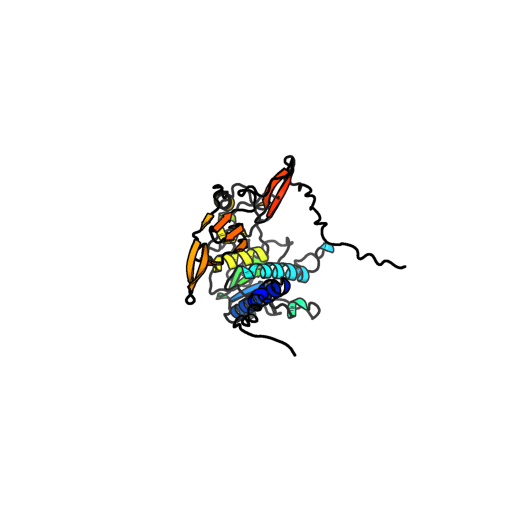A 1
ATOM 1280 C C . ASN A 1 148 ? -10.787 -10.069 -8.294 1.00 90.88 148 ASN A C 1
ATOM 1282 O O . ASN A 1 148 ? -10.572 -10.735 -9.305 1.00 90.88 148 ASN A O 1
ATOM 1286 N N . VAL A 1 149 ? -9.995 -9.064 -7.920 1.00 95.31 149 VAL A N 1
ATOM 1287 C CA . VAL A 1 149 ? -8.816 -8.626 -8.670 1.00 95.31 149 VAL A CA 1
ATOM 1288 C C . VAL A 1 149 ? -7.634 -8.506 -7.728 1.00 95.31 149 VAL A C 1
ATOM 1290 O O . VAL A 1 149 ? -7.784 -8.337 -6.518 1.00 95.31 149 VAL A O 1
ATOM 1293 N N . ILE A 1 150 ? -6.446 -8.550 -8.305 1.00 96.69 150 ILE A N 1
ATOM 1294 C CA . ILE A 1 150 ? -5.185 -8.476 -7.596 1.00 96.69 150 ILE A CA 1
ATOM 1295 C C . ILE A 1 150 ? -4.545 -7.141 -7.936 1.00 96.69 150 ILE A C 1
ATOM 1297 O O . ILE A 1 150 ? -4.152 -6.872 -9.074 1.00 96.69 150 ILE A O 1
ATOM 1301 N N . TYR A 1 151 ? -4.444 -6.291 -6.920 1.00 98.12 151 TYR A N 1
ATOM 1302 C CA . TYR A 1 151 ? -3.798 -4.997 -7.056 1.00 98.12 151 TYR A CA 1
ATOM 1303 C C . TYR A 1 151 ? -2.276 -5.159 -7.022 1.00 98.12 151 TYR A C 1
ATOM 1305 O O . TYR A 1 151 ? -1.726 -5.723 -6.071 1.00 98.12 151 TYR A O 1
ATOM 1313 N N . VAL A 1 152 ? -1.605 -4.622 -8.041 1.00 98.38 152 VAL A N 1
ATOM 1314 C CA . VAL A 1 152 ? -0.143 -4.566 -8.159 1.00 98.38 152 VAL A CA 1
ATOM 1315 C C . VAL A 1 152 ? 0.333 -3.155 -7.821 1.00 98.38 152 VAL A C 1
ATOM 1317 O O . VAL A 1 152 ? -0.170 -2.168 -8.359 1.00 98.38 152 VAL A O 1
ATOM 1320 N N . LEU A 1 153 ? 1.297 -3.055 -6.907 1.00 97.56 153 LEU A N 1
ATOM 1321 C CA . LEU A 1 153 ? 1.912 -1.808 -6.458 1.00 97.56 153 LEU A CA 1
ATOM 1322 C C . LEU A 1 153 ? 3.385 -1.780 -6.873 1.00 97.56 153 LEU A C 1
ATOM 1324 O O . LEU A 1 153 ? 4.099 -2.757 -6.668 1.00 97.56 153 LEU A O 1
ATOM 1328 N N . GLY A 1 154 ? 3.878 -0.648 -7.374 1.00 95.25 154 GLY A N 1
ATOM 1329 C CA . GLY A 1 154 ? 5.315 -0.476 -7.598 1.00 95.25 154 GLY A CA 1
ATOM 1330 C C . GLY A 1 154 ? 6.087 -0.402 -6.276 1.00 95.25 154 GLY A C 1
ATOM 1331 O O . GLY A 1 154 ? 5.756 0.406 -5.404 1.00 95.25 154 GLY A O 1
ATOM 1332 N N . GLY A 1 155 ? 7.139 -1.206 -6.132 1.00 92.06 155 GLY A N 1
ATOM 1333 C CA . GLY A 1 155 ? 8.083 -1.203 -5.008 1.00 92.06 155 GLY A CA 1
ATOM 1334 C C . GLY A 1 155 ? 9.009 0.018 -4.989 1.00 92.06 155 GLY A C 1
ATOM 1335 O O . GLY A 1 155 ? 10.213 -0.114 -4.826 1.00 92.06 155 GLY A O 1
ATOM 1336 N N . ILE A 1 156 ? 8.469 1.220 -5.178 1.00 87.94 156 ILE A N 1
ATOM 1337 C CA . ILE A 1 156 ? 9.232 2.462 -5.336 1.00 87.94 156 ILE A CA 1
ATOM 1338 C C . ILE A 1 156 ? 9.113 3.296 -4.051 1.00 87.94 156 ILE A C 1
ATOM 1340 O O . ILE A 1 156 ? 8.015 3.497 -3.524 1.00 87.94 156 ILE A O 1
ATOM 1344 N N . PHE A 1 157 ? 10.239 3.782 -3.513 1.00 75.12 157 PHE A N 1
ATOM 1345 C CA . PHE A 1 157 ? 10.271 4.452 -2.198 1.00 75.12 157 PHE A CA 1
ATOM 1346 C C . PHE A 1 157 ? 10.567 5.946 -2.237 1.00 75.12 157 PHE A C 1
ATOM 1348 O O . PHE A 1 157 ? 10.254 6.643 -1.268 1.00 75.12 157 PHE A O 1
ATOM 1355 N N . GLU A 1 158 ? 11.162 6.429 -3.322 1.00 69.00 158 GLU A N 1
ATOM 1356 C CA . GLU A 1 158 ? 11.653 7.798 -3.460 1.00 69.00 158 GLU A CA 1
ATOM 1357 C C . GLU A 1 158 ? 11.349 8.338 -4.855 1.00 69.00 158 GLU A C 1
ATOM 1359 O O . GLU A 1 158 ? 10.817 7.625 -5.706 1.00 69.00 158 GLU A O 1
ATOM 1364 N N . LYS A 1 159 ? 11.663 9.617 -5.082 1.00 67.00 159 LYS A N 1
ATOM 1365 C CA . LYS A 1 159 ? 11.547 10.208 -6.414 1.00 67.00 159 LYS A CA 1
ATOM 1366 C C . LYS A 1 159 ? 12.512 9.494 -7.357 1.00 67.00 159 LYS A C 1
ATOM 1368 O O . LYS A 1 159 ? 13.729 9.566 -7.180 1.00 67.00 159 LYS A O 1
ATOM 1373 N N . THR A 1 160 ? 11.951 8.819 -8.346 1.00 67.19 160 THR A N 1
ATOM 1374 C CA . THR A 1 160 ? 12.687 8.156 -9.420 1.00 67.19 160 THR A CA 1
ATOM 1375 C C . THR A 1 160 ? 13.261 9.190 -10.385 1.00 67.19 160 THR A C 1
ATOM 1377 O O . THR A 1 160 ? 12.849 10.352 -10.394 1.00 67.19 160 THR A O 1
ATOM 1380 N N . LYS A 1 161 ? 14.268 8.796 -11.176 1.00 67.75 161 LYS A N 1
ATOM 1381 C CA . LYS A 1 161 ? 14.792 9.652 -12.259 1.00 67.75 161 LYS A CA 1
ATOM 1382 C C . LYS A 1 161 ? 13.807 9.741 -13.417 1.00 67.75 161 LYS A C 1
ATOM 1384 O O . LYS A 1 161 ? 13.786 10.746 -14.119 1.00 67.75 161 LYS A O 1
ATOM 1389 N N . HIS A 1 162 ? 13.074 8.658 -13.630 1.00 74.31 162 HIS A N 1
ATOM 1390 C CA . HIS A 1 162 ? 12.150 8.487 -14.731 1.00 74.31 162 HIS A CA 1
ATOM 1391 C C . HIS A 1 162 ? 10.726 8.655 -14.212 1.00 74.31 162 HIS A C 1
ATOM 1393 O O . HIS A 1 162 ? 10.365 8.126 -13.155 1.00 74.31 162 HIS A O 1
ATOM 1399 N N . GLU A 1 163 ? 9.954 9.462 -14.928 1.00 82.00 163 GLU A N 1
ATOM 1400 C CA . GLU A 1 163 ? 8.532 9.666 -14.670 1.00 82.00 163 GLU A CA 1
ATOM 1401 C C . GLU A 1 163 ? 7.737 8.510 -15.295 1.00 82.00 163 GLU A C 1
ATOM 1403 O O . GLU A 1 163 ? 8.259 7.802 -16.149 1.00 82.00 163 GLU A O 1
ATOM 1408 N N . HIS A 1 164 ? 6.495 8.287 -14.861 1.00 90.00 164 HIS A N 1
ATOM 1409 C CA . HIS A 1 164 ? 5.560 7.331 -15.482 1.00 90.00 164 HIS A CA 1
ATOM 1410 C C . HIS A 1 164 ? 5.970 5.843 -15.488 1.00 90.00 164 HIS A C 1
ATOM 1412 O O . HIS A 1 164 ? 5.228 5.021 -16.014 1.00 90.00 164 HIS A O 1
ATOM 1418 N N . LEU A 1 165 ? 7.067 5.452 -14.825 1.00 92.88 165 LEU A N 1
ATOM 1419 C CA . LEU A 1 165 ? 7.612 4.079 -14.805 1.00 92.88 165 LEU A CA 1
ATOM 1420 C C . LEU A 1 165 ? 6.570 2.961 -14.633 1.00 92.88 165 LEU A C 1
ATOM 1422 O O . LEU A 1 165 ? 6.602 1.942 -15.317 1.00 92.88 165 LEU A O 1
ATOM 1426 N N . THR A 1 166 ? 5.655 3.131 -13.677 1.00 95.44 166 THR A N 1
ATOM 1427 C CA . THR A 1 166 ? 4.631 2.116 -13.379 1.00 95.44 166 THR A CA 1
ATOM 1428 C C . THR A 1 166 ? 3.514 2.077 -14.417 1.00 95.44 166 THR A C 1
ATOM 1430 O O . THR A 1 166 ? 2.960 1.007 -14.655 1.00 95.44 166 THR A O 1
ATOM 1433 N N . LEU A 1 167 ? 3.189 3.219 -15.029 1.00 97.31 167 LEU A N 1
ATOM 1434 C CA . LEU A 1 167 ? 2.204 3.302 -16.103 1.00 97.31 167 LEU A CA 1
ATOM 1435 C C . LEU A 1 167 ? 2.768 2.684 -17.382 1.00 97.31 167 LEU A C 1
ATOM 1437 O O . LEU A 1 167 ? 2.149 1.779 -17.929 1.00 97.31 167 LEU A O 1
ATOM 1441 N N . GLU A 1 168 ? 3.970 3.097 -17.789 1.00 97.12 168 GLU A N 1
ATOM 1442 C CA . GLU A 1 168 ? 4.642 2.581 -18.988 1.00 97.12 168 GLU A CA 1
ATOM 1443 C C . GLU A 1 168 ? 4.820 1.060 -18.919 1.00 97.12 168 GLU A C 1
ATOM 1445 O O . GLU A 1 168 ? 4.535 0.349 -19.883 1.00 97.12 168 GLU A O 1
ATOM 1450 N N . LYS A 1 169 ? 5.223 0.536 -17.751 1.00 97.38 169 LYS A N 1
ATOM 1451 C CA . LYS A 1 169 ? 5.323 -0.912 -17.534 1.00 97.38 169 LYS A CA 1
ATOM 1452 C C . LYS A 1 169 ? 3.968 -1.606 -17.695 1.00 97.38 169 LYS A C 1
ATOM 1454 O O . LYS A 1 169 ? 3.889 -2.619 -18.385 1.00 97.38 169 LYS A O 1
ATOM 1459 N N . ALA A 1 170 ? 2.906 -1.069 -17.091 1.00 98.06 170 ALA A N 1
ATOM 1460 C CA . ALA A 1 170 ? 1.571 -1.656 -17.187 1.00 98.06 170 ALA A CA 1
ATOM 1461 C C . ALA A 1 170 ? 1.018 -1.629 -18.623 1.00 98.06 170 ALA A C 1
ATOM 1463 O O . ALA A 1 170 ? 0.412 -2.610 -19.054 1.00 98.06 170 ALA A O 1
ATOM 1464 N N . GLU A 1 171 ? 1.257 -0.552 -19.376 1.00 98.06 171 GLU A N 1
ATOM 1465 C CA . GLU A 1 171 ? 0.862 -0.428 -20.785 1.00 98.06 171 GLU A CA 1
ATOM 1466 C C . GLU A 1 171 ? 1.613 -1.424 -21.674 1.00 98.06 171 GLU A C 1
ATOM 1468 O O . GLU A 1 171 ? 0.985 -2.144 -22.456 1.00 98.06 171 GLU A O 1
ATOM 1473 N N . HIS A 1 172 ? 2.936 -1.519 -21.511 1.00 97.88 172 HIS A N 1
ATOM 1474 C CA . HIS A 1 172 ? 3.779 -2.466 -22.243 1.00 97.88 172 HIS A CA 1
ATOM 1475 C C . HIS A 1 172 ? 3.389 -3.925 -21.963 1.00 97.88 172 HIS A C 1
ATOM 1477 O O . HIS A 1 172 ? 3.396 -4.770 -22.855 1.00 97.88 172 HIS A O 1
ATOM 1483 N N . GLU A 1 173 ? 3.026 -4.236 -20.720 1.00 97.50 173 GLU A N 1
ATOM 1484 C CA . GLU A 1 173 ? 2.596 -5.576 -20.314 1.00 97.50 173 GLU A CA 1
ATOM 1485 C C . GLU A 1 173 ? 1.097 -5.832 -20.554 1.00 97.50 173 GLU A C 1
ATOM 1487 O O . GLU A 1 173 ? 0.607 -6.933 -20.288 1.00 97.50 173 GLU A O 1
ATOM 1492 N N . HIS A 1 174 ? 0.375 -4.848 -21.102 1.00 97.31 174 HIS A N 1
ATOM 1493 C CA . HIS A 1 174 ? -1.063 -4.876 -21.384 1.00 97.31 174 HIS A CA 1
ATOM 1494 C C . HIS A 1 174 ? -1.932 -5.224 -20.166 1.00 97.31 174 HIS A C 1
ATOM 1496 O O . HIS A 1 174 ? -2.921 -5.954 -20.271 1.00 97.31 174 HIS A O 1
ATOM 1502 N N . ILE A 1 175 ? -1.567 -4.706 -18.997 1.00 97.75 175 ILE A N 1
ATOM 1503 C CA . ILE A 1 175 ? -2.303 -4.891 -17.747 1.00 97.75 175 ILE A CA 1
ATOM 1504 C C . ILE A 1 175 ? -3.229 -3.702 -17.533 1.00 97.75 175 ILE A C 1
ATOM 1506 O O . ILE A 1 175 ? -2.860 -2.550 -17.763 1.00 97.75 175 ILE A O 1
ATOM 1510 N N . ARG A 1 176 ? -4.439 -3.966 -17.035 1.00 98.31 176 ARG A N 1
ATOM 1511 C CA . ARG A 1 176 ? -5.355 -2.902 -16.624 1.00 98.31 176 ARG A CA 1
ATOM 1512 C C . ARG A 1 176 ? -4.688 -2.051 -15.544 1.00 98.31 176 ARG A C 1
ATOM 1514 O O . ARG A 1 176 ? -4.247 -2.575 -14.529 1.00 98.31 176 ARG A O 1
ATOM 1521 N N . HIS A 1 177 ? -4.653 -0.738 -15.725 1.00 98.56 177 HIS A N 1
ATOM 1522 C CA . HIS A 1 177 ? -4.051 0.183 -14.762 1.00 98.56 177 HIS A CA 1
ATOM 1523 C C . HIS A 1 177 ? -5.046 1.241 -14.299 1.00 98.56 177 HIS A C 1
ATOM 1525 O O . HIS A 1 177 ? -5.948 1.620 -15.050 1.00 98.56 177 HIS A O 1
ATOM 1531 N N . GLN A 1 178 ? -4.896 1.699 -13.055 1.00 98.38 178 GLN A N 1
ATOM 1532 C CA . GLN A 1 178 ? -5.754 2.713 -12.439 1.00 98.38 178 GLN A CA 1
ATOM 1533 C C . GLN A 1 178 ? -4.960 3.652 -11.517 1.00 98.38 178 GLN A C 1
ATOM 1535 O O . GLN A 1 178 ? -3.981 3.249 -10.891 1.00 98.38 178 GLN A O 1
ATOM 1540 N N . SER A 1 179 ? -5.413 4.899 -11.391 1.00 97.31 179 SER A N 1
ATOM 1541 C CA . SER A 1 179 ? -4.939 5.884 -10.419 1.00 97.31 179 SER A CA 1
ATOM 1542 C C . SER A 1 179 ? -5.960 6.073 -9.300 1.00 97.31 179 SER A C 1
ATOM 1544 O O . SER A 1 179 ? -7.165 5.882 -9.476 1.00 97.31 179 SER A O 1
ATOM 1546 N N . LEU A 1 180 ? -5.491 6.455 -8.110 1.00 96.69 180 LEU A N 1
ATOM 1547 C CA . LEU A 1 180 ? -6.389 6.808 -7.012 1.00 96.69 180 LEU A CA 1
ATOM 1548 C C . LEU A 1 180 ? -7.017 8.193 -7.276 1.00 96.69 180 LEU A C 1
ATOM 1550 O O . LEU A 1 180 ? -6.310 9.104 -7.708 1.00 96.69 180 LEU A O 1
ATOM 1554 N N . PRO A 1 181 ? -8.298 8.423 -6.929 1.00 93.81 181 PRO A N 1
ATOM 1555 C CA . PRO A 1 181 ? -9.019 9.679 -7.161 1.00 93.81 181 PRO A CA 1
ATOM 1556 C C . PRO A 1 181 ? -8.585 10.815 -6.211 1.00 93.81 181 PRO A C 1
ATOM 1558 O O . PRO A 1 181 ? -9.418 11.552 -5.687 1.00 93.81 181 PRO A O 1
ATOM 1561 N N . LEU A 1 182 ? -7.290 10.984 -5.937 1.00 90.88 182 LEU A N 1
ATOM 1562 C CA . LEU A 1 182 ? -6.792 11.891 -4.896 1.00 90.88 182 LEU A CA 1
ATOM 1563 C C . LEU A 1 182 ? -7.203 13.342 -5.144 1.00 90.88 182 LEU A C 1
ATOM 1565 O O . LEU A 1 182 ? -7.675 14.000 -4.221 1.00 90.88 182 LEU A O 1
ATOM 1569 N N . GLN A 1 183 ? -7.110 13.818 -6.387 1.00 86.19 183 GLN A N 1
ATOM 1570 C CA . GLN A 1 183 ? -7.459 15.194 -6.764 1.00 86.19 183 GLN A CA 1
ATOM 1571 C C . GLN A 1 183 ? -8.939 15.532 -6.510 1.00 86.19 183 GLN A C 1
ATOM 1573 O O . GLN A 1 183 ? -9.282 16.688 -6.264 1.00 86.19 183 GLN A O 1
ATOM 1578 N N . LYS A 1 184 ? -9.820 14.522 -6.507 1.00 85.25 184 LYS A N 1
ATOM 1579 C CA . LYS A 1 184 ? -11.247 14.685 -6.197 1.00 85.25 184 LYS A CA 1
ATOM 1580 C C . LYS A 1 184 ? -11.486 15.024 -4.721 1.00 85.25 184 LYS A C 1
ATOM 1582 O O . LYS A 1 184 ? -12.442 15.726 -4.399 1.00 85.25 184 LYS A O 1
ATOM 1587 N N . TYR A 1 185 ? -10.643 14.519 -3.819 1.00 83.12 185 TYR A N 1
ATOM 1588 C CA . TYR A 1 185 ? -10.860 14.599 -2.368 1.00 83.12 185 TYR A CA 1
ATOM 1589 C C . TYR A 1 185 ? -9.851 15.502 -1.645 1.00 83.12 185 TYR A C 1
ATOM 1591 O O . TYR A 1 185 ? -10.161 16.065 -0.587 1.00 83.12 185 TYR A O 1
ATOM 1599 N N . LEU A 1 186 ? -8.648 15.646 -2.199 1.00 85.50 186 LEU A N 1
ATOM 1600 C CA . LEU A 1 186 ? -7.488 16.246 -1.553 1.00 85.50 186 LEU A CA 1
ATOM 1601 C C . LEU A 1 186 ? -6.936 17.398 -2.378 1.00 85.50 186 LEU A C 1
ATOM 1603 O O . LEU A 1 186 ? -6.858 17.348 -3.601 1.00 85.50 186 LEU A O 1
ATOM 1607 N N . LYS A 1 187 ? -6.482 18.422 -1.660 1.00 84.69 187 LYS A N 1
ATOM 1608 C CA . LYS A 1 187 ? -5.651 19.489 -2.205 1.00 84.69 187 LYS A CA 1
ATOM 1609 C C . LYS A 1 187 ? -4.334 19.442 -1.454 1.00 84.69 187 LYS A C 1
ATOM 1611 O O . LYS A 1 187 ? -4.323 19.738 -0.260 1.00 84.69 187 LYS A O 1
ATOM 1616 N N . PHE A 1 188 ? -3.270 19.011 -2.120 1.00 81.56 188 PHE A N 1
ATOM 1617 C CA . PHE A 1 188 ? -1.945 18.925 -1.513 1.00 81.56 188 PHE A CA 1
ATOM 1618 C C . PHE A 1 188 ? -1.348 20.321 -1.318 1.00 81.56 188 PHE A C 1
ATOM 1620 O O . PHE A 1 188 ? -1.647 21.243 -2.081 1.00 81.56 188 PHE A O 1
ATOM 1627 N N . SER A 1 189 ? -0.537 20.493 -0.273 1.00 80.81 189 SER A N 1
ATOM 1628 C CA . SER A 1 189 ? 0.264 21.707 -0.117 1.00 80.81 189 SER A CA 1
ATOM 1629 C C . SER A 1 189 ? 1.305 21.798 -1.233 1.00 80.81 189 SER A C 1
ATOM 1631 O O . SER A 1 189 ? 1.723 20.788 -1.794 1.00 80.81 189 SER A O 1
ATOM 1633 N N . THR A 1 190 ? 1.782 23.008 -1.521 1.00 78.69 190 THR A N 1
ATOM 1634 C CA . THR A 1 190 ? 2.837 23.239 -2.524 1.00 78.69 190 THR A CA 1
ATOM 1635 C C . THR A 1 190 ? 4.143 22.503 -2.212 1.00 78.69 190 THR A C 1
ATOM 1637 O O . THR A 1 190 ? 4.956 22.280 -3.100 1.00 78.69 190 THR A O 1
ATOM 1640 N N . THR A 1 191 ? 4.348 22.118 -0.951 1.00 75.38 191 THR A N 1
ATOM 1641 C CA . THR A 1 191 ? 5.538 21.412 -0.467 1.00 75.38 191 THR A CA 1
ATOM 1642 C C . THR A 1 191 ? 5.367 19.893 -0.391 1.00 75.38 191 THR A C 1
ATOM 1644 O O . THR A 1 191 ? 6.345 19.192 -0.130 1.00 75.38 191 THR A O 1
ATOM 1647 N N . ALA A 1 192 ? 4.156 19.365 -0.590 1.00 77.69 192 ALA A N 1
ATOM 1648 C CA . ALA A 1 192 ? 3.862 17.941 -0.468 1.00 77.69 192 ALA A CA 1
ATOM 1649 C C . ALA A 1 192 ? 3.704 17.272 -1.837 1.00 77.69 192 ALA A C 1
ATOM 1651 O O . ALA A 1 192 ? 3.090 17.817 -2.750 1.00 77.69 192 ALA A O 1
ATOM 1652 N N . SER A 1 193 ? 4.229 16.052 -1.957 1.00 79.06 193 SER A N 1
ATOM 1653 C CA . SER A 1 193 ? 4.028 15.227 -3.149 1.00 79.06 193 SER A CA 1
ATOM 1654 C C . SER A 1 193 ? 2.616 14.626 -3.154 1.00 79.06 193 SER A C 1
ATOM 1656 O O . SER A 1 193 ? 2.205 14.083 -2.123 1.00 79.06 193 SER A O 1
ATOM 1658 N N . PRO A 1 194 ? 1.893 14.655 -4.290 1.00 81.56 194 PRO A N 1
ATOM 1659 C CA . PRO A 1 194 ? 0.642 13.918 -4.454 1.00 81.56 194 PRO A CA 1
ATOM 1660 C C . PRO A 1 194 ? 0.861 12.405 -4.638 1.00 81.56 194 PRO A C 1
ATOM 1662 O O . PRO A 1 194 ? -0.099 11.640 -4.582 1.00 81.56 194 PRO A O 1
ATOM 1665 N N . VAL A 1 195 ? 2.109 11.962 -4.833 1.00 86.25 195 VAL A N 1
ATOM 1666 C CA . VAL A 1 195 ? 2.473 10.542 -4.919 1.00 86.25 195 VAL A CA 1
ATOM 1667 C C . VAL A 1 195 ? 2.558 9.952 -3.513 1.00 86.25 195 VAL A C 1
ATOM 1669 O O . VAL A 1 195 ? 3.349 10.404 -2.680 1.00 86.25 195 VAL A O 1
ATOM 1672 N N . LEU A 1 196 ? 1.731 8.940 -3.254 1.00 89.81 196 LEU A N 1
ATOM 1673 C CA . LEU A 1 196 ? 1.623 8.286 -1.953 1.00 89.81 196 LEU A CA 1
ATOM 1674 C C . LEU A 1 196 ? 2.658 7.176 -1.788 1.00 89.81 196 LEU A C 1
ATOM 1676 O O . LEU A 1 196 ? 3.032 6.501 -2.744 1.00 89.81 196 LEU A O 1
ATOM 1680 N N . SER A 1 197 ? 3.083 6.935 -0.549 1.00 88.00 197 SER A N 1
ATOM 1681 C CA . SER A 1 197 ? 3.964 5.810 -0.249 1.00 88.00 197 SER A CA 1
ATOM 1682 C C . SER A 1 197 ? 3.207 4.479 -0.248 1.00 88.00 197 SER A C 1
ATOM 1684 O O . SER A 1 197 ? 2.018 4.423 0.061 1.00 88.00 197 SER A O 1
ATOM 1686 N N . LEU A 1 198 ? 3.924 3.380 -0.495 1.00 89.25 198 LEU A N 1
ATOM 1687 C CA . LEU A 1 198 ? 3.388 2.013 -0.523 1.00 89.25 198 LEU A CA 1
ATOM 1688 C C . LEU A 1 198 ? 2.443 1.688 0.651 1.00 89.25 198 LEU A C 1
ATOM 1690 O O . LEU A 1 198 ? 1.340 1.185 0.464 1.00 89.25 198 LEU A O 1
ATOM 1694 N N . ASN A 1 199 ? 2.846 2.034 1.875 1.00 87.06 199 ASN A N 1
ATOM 1695 C CA . ASN A 1 199 ? 2.041 1.804 3.074 1.00 87.06 199 ASN A CA 1
ATOM 1696 C C . ASN A 1 199 ? 0.769 2.666 3.136 1.00 87.06 199 ASN A C 1
ATOM 1698 O O . ASN A 1 199 ? -0.217 2.247 3.739 1.00 87.06 199 ASN A O 1
ATOM 1702 N N . GLN A 1 200 ? 0.766 3.859 2.536 1.00 90.19 200 GLN A N 1
ATOM 1703 C CA . GLN A 1 200 ? -0.442 4.678 2.419 1.00 90.19 200 GLN A CA 1
ATOM 1704 C C . GLN A 1 200 ? -1.407 4.054 1.414 1.00 90.19 200 GLN A C 1
ATOM 1706 O O . GLN A 1 200 ? -2.577 3.892 1.744 1.00 90.19 200 GLN A O 1
ATOM 1711 N N . VAL A 1 201 ? -0.916 3.635 0.243 1.00 94.44 201 VAL A N 1
ATOM 1712 C CA . VAL A 1 201 ? -1.741 2.964 -0.775 1.00 94.44 201 VAL A CA 1
ATOM 1713 C C . VAL A 1 201 ? -2.333 1.665 -0.226 1.00 94.44 201 VAL A C 1
ATOM 1715 O O . VAL A 1 201 ? -3.541 1.466 -0.314 1.00 94.44 201 VAL A O 1
ATOM 1718 N N . TYR A 1 202 ? -1.527 0.836 0.444 1.00 92.88 202 TYR A N 1
ATOM 1719 C CA . TYR A 1 202 ? -2.013 -0.374 1.114 1.00 92.88 202 TYR A CA 1
ATOM 1720 C C . TYR A 1 202 ? -3.136 -0.063 2.115 1.00 92.88 202 TYR A C 1
ATOM 1722 O O . TYR A 1 202 ? -4.198 -0.678 2.070 1.00 92.88 202 TYR A O 1
ATOM 1730 N N . ASN A 1 203 ? -2.948 0.932 2.991 1.00 90.69 203 ASN A N 1
ATOM 1731 C CA . ASN A 1 203 ? -3.974 1.323 3.964 1.00 90.69 203 ASN A CA 1
ATOM 1732 C C . ASN A 1 203 ? -5.251 1.856 3.304 1.00 90.69 203 ASN A C 1
ATOM 1734 O O . ASN A 1 203 ? -6.342 1.592 3.810 1.00 90.69 203 ASN A O 1
ATOM 1738 N N . ILE A 1 204 ? -5.136 2.581 2.189 1.00 93.88 204 ILE A N 1
ATOM 1739 C CA . ILE A 1 204 ? -6.291 3.039 1.410 1.00 93.88 204 ILE A CA 1
ATOM 1740 C C . ILE A 1 204 ? -7.068 1.828 0.897 1.00 93.88 204 ILE A C 1
ATOM 1742 O O . ILE A 1 204 ? -8.251 1.713 1.208 1.00 93.88 204 ILE A O 1
ATOM 1746 N N . LEU A 1 205 ? -6.404 0.892 0.213 1.00 95.06 205 LEU A N 1
ATOM 1747 C CA . LEU A 1 205 ? -7.041 -0.316 -0.323 1.00 95.06 205 LEU A CA 1
ATOM 1748 C C . LEU A 1 205 ? -7.715 -1.143 0.775 1.00 95.06 205 LEU A C 1
ATOM 1750 O O . LEU A 1 205 ? -8.885 -1.499 0.652 1.00 95.06 205 LEU A O 1
ATOM 1754 N N . MET A 1 206 ? -7.020 -1.377 1.890 1.00 91.62 206 MET A N 1
ATOM 1755 C CA . MET A 1 206 ? -7.593 -2.108 3.022 1.00 91.62 206 MET A CA 1
ATOM 1756 C C . MET A 1 206 ? -8.794 -1.385 3.630 1.00 91.62 206 MET A C 1
ATOM 1758 O O . MET A 1 206 ? -9.769 -2.024 4.011 1.00 91.62 206 MET A O 1
ATOM 1762 N N . THR A 1 207 ? -8.767 -0.056 3.707 1.00 91.06 207 THR A N 1
ATOM 1763 C CA . THR A 1 207 ? -9.907 0.698 4.241 1.00 91.06 207 THR A CA 1
ATOM 1764 C C . THR A 1 207 ? -11.094 0.669 3.283 1.00 91.06 207 THR A C 1
ATOM 1766 O O . THR A 1 207 ? -12.219 0.490 3.734 1.00 91.06 207 THR A O 1
ATOM 1769 N N . LEU A 1 208 ? -10.878 0.781 1.970 1.00 92.56 208 LEU A N 1
ATOM 1770 C CA . LEU A 1 208 ? -11.963 0.684 0.987 1.00 92.56 208 LEU A CA 1
ATOM 1771 C C . LEU A 1 208 ? -12.635 -0.689 1.024 1.00 92.56 208 LEU A C 1
ATOM 1773 O O . LEU A 1 208 ? -13.863 -0.761 1.078 1.00 92.56 208 LEU A O 1
ATOM 1777 N N . LYS A 1 209 ? -11.829 -1.751 1.085 1.00 90.94 209 LYS A N 1
ATOM 1778 C CA . LYS A 1 209 ? -12.286 -3.135 1.217 1.00 90.94 209 LYS A CA 1
ATOM 1779 C C . LYS A 1 209 ? -13.179 -3.361 2.442 1.00 90.94 209 LYS A C 1
ATOM 1781 O O . LYS A 1 209 ? -14.184 -4.052 2.357 1.00 90.94 209 LYS A O 1
ATOM 1786 N N . HIS A 1 210 ? -12.817 -2.784 3.590 1.00 86.38 210 HIS A N 1
ATOM 1787 C CA . HIS A 1 210 ? -13.508 -3.021 4.867 1.00 86.38 210 HIS A CA 1
ATOM 1788 C C . HIS A 1 210 ? -14.644 -2.039 5.169 1.00 86.38 210 HIS A C 1
ATOM 1790 O O . HIS A 1 210 ? -15.494 -2.330 6.009 1.00 86.38 210 HIS A O 1
ATOM 1796 N N . ASN A 1 211 ? -14.676 -0.880 4.509 1.00 84.44 211 ASN A N 1
ATOM 1797 C CA . ASN A 1 211 ? -15.574 0.221 4.863 1.00 84.44 211 ASN A CA 1
ATOM 1798 C C . ASN A 1 211 ? -16.532 0.582 3.719 1.00 84.44 211 ASN A C 1
ATOM 1800 O O . ASN A 1 211 ? -16.794 1.766 3.499 1.00 84.44 211 ASN A O 1
ATOM 1804 N N . ASN A 1 212 ? -17.041 -0.410 2.983 1.00 85.06 212 ASN A N 1
ATOM 1805 C CA . ASN A 1 212 ? -17.988 -0.227 1.874 1.00 85.06 212 ASN A CA 1
ATOM 1806 C C . ASN A 1 212 ? -17.525 0.850 0.876 1.00 85.06 212 ASN A C 1
ATOM 1808 O O . ASN A 1 212 ? -18.278 1.766 0.540 1.00 85.06 212 ASN A O 1
ATOM 1812 N N . ASN A 1 213 ? -16.261 0.774 0.448 1.00 88.06 213 ASN A N 1
ATOM 1813 C CA . ASN A 1 213 ? -15.670 1.694 -0.524 1.00 88.06 213 ASN A CA 1
ATOM 1814 C C . ASN A 1 213 ? -15.696 3.185 -0.099 1.00 88.06 213 ASN A C 1
ATOM 1816 O O . ASN A 1 213 ? -15.780 4.103 -0.918 1.00 88.06 213 ASN A O 1
ATOM 1820 N N . ASN A 1 214 ? -15.629 3.461 1.209 1.00 87.38 214 ASN A N 1
ATOM 1821 C CA . ASN A 1 214 ? -15.652 4.826 1.726 1.00 87.38 214 ASN A CA 1
ATOM 1822 C C . ASN A 1 214 ? -14.295 5.538 1.568 1.00 87.38 214 ASN A C 1
ATOM 1824 O O . ASN A 1 214 ? -13.424 5.484 2.442 1.00 87.38 214 ASN A O 1
ATOM 1828 N N . TRP A 1 215 ? -14.158 6.287 0.472 1.00 86.12 215 TRP A N 1
ATOM 1829 C CA . TRP A 1 215 ? -12.987 7.119 0.172 1.00 86.12 215 TRP A CA 1
ATOM 1830 C C . TRP A 1 215 ? -12.654 8.162 1.246 1.00 86.12 215 TRP A C 1
ATOM 1832 O O . TRP A 1 215 ? -11.481 8.470 1.447 1.00 86.12 215 TRP A O 1
ATOM 1842 N N . PHE A 1 216 ? -13.645 8.700 1.969 1.00 85.12 216 PHE A N 1
ATOM 1843 C CA . PHE A 1 216 ? -13.367 9.676 3.027 1.00 85.12 216 PHE A CA 1
ATOM 1844 C C . PHE A 1 216 ? -12.624 9.039 4.196 1.00 85.12 216 PHE A C 1
ATOM 1846 O O . PHE A 1 216 ? -11.689 9.647 4.706 1.00 85.12 216 PHE A O 1
ATOM 1853 N N . GLU A 1 217 ? -13.009 7.828 4.601 1.00 84.38 217 GLU A N 1
ATOM 1854 C CA . GLU A 1 217 ? -12.288 7.086 5.640 1.00 84.38 217 GLU A CA 1
ATOM 1855 C C . GLU A 1 217 ? -10.915 6.632 5.146 1.00 84.38 217 GLU A C 1
ATOM 1857 O O . GLU A 1 217 ? -9.924 6.798 5.857 1.00 84.38 217 GLU A O 1
ATOM 1862 N N . ALA A 1 218 ? -10.835 6.128 3.911 1.00 88.38 218 ALA A N 1
ATOM 1863 C CA . ALA A 1 218 ? -9.589 5.620 3.345 1.00 88.38 218 ALA A CA 1
ATOM 1864 C C . ALA A 1 218 ? -8.494 6.693 3.266 1.00 88.38 218 ALA A C 1
ATOM 1866 O O . ALA A 1 218 ? -7.342 6.439 3.616 1.00 88.38 218 ALA A O 1
ATOM 1867 N N . LEU A 1 219 ? -8.851 7.919 2.879 1.00 88.75 219 LEU A N 1
ATOM 1868 C CA . LEU A 1 219 ? -7.886 9.004 2.700 1.00 88.75 219 LEU A CA 1
ATOM 1869 C C . LEU A 1 219 ? -7.441 9.671 4.011 1.00 88.75 219 LEU A C 1
ATOM 1871 O O . LEU A 1 219 ? -6.488 10.450 3.992 1.00 88.75 219 LEU A O 1
ATOM 1875 N N . LYS A 1 220 ? -8.037 9.333 5.167 1.00 83.38 220 LYS A N 1
ATOM 1876 C CA . LYS A 1 220 ? -7.573 9.832 6.480 1.00 83.38 220 LYS A CA 1
ATOM 1877 C C . LYS A 1 220 ? -6.170 9.353 6.854 1.00 83.38 220 LYS A C 1
ATOM 1879 O O . LYS A 1 220 ? -5.557 9.916 7.756 1.00 83.38 220 LYS A O 1
ATOM 1884 N N . CYS A 1 221 ? -5.638 8.319 6.195 1.00 80.44 221 CYS A N 1
ATOM 1885 C CA . CYS A 1 221 ? -4.262 7.880 6.434 1.00 80.44 221 CYS A CA 1
ATOM 1886 C C . CYS A 1 221 ? -3.210 8.872 5.902 1.00 80.44 221 CYS A C 1
ATOM 1888 O O . CYS A 1 221 ? -2.017 8.705 6.174 1.00 80.44 221 CYS A O 1
ATOM 1890 N N . ILE A 1 222 ? -3.624 9.875 5.121 1.00 84.25 222 ILE A N 1
ATOM 1891 C CA . ILE A 1 222 ? -2.746 10.909 4.574 1.00 84.25 222 ILE A CA 1
ATOM 1892 C C . ILE A 1 222 ? -2.582 12.021 5.624 1.00 84.25 222 ILE A C 1
ATOM 1894 O O . ILE A 1 222 ? -3.581 12.585 6.067 1.00 84.25 222 ILE A O 1
ATOM 1898 N N . PRO A 1 223 ? -1.344 12.351 6.047 1.00 77.88 223 PRO A N 1
ATOM 1899 C CA . PRO A 1 223 ? -1.114 13.349 7.088 1.00 77.88 223 PRO A CA 1
ATOM 1900 C C . PRO A 1 223 ? -1.656 14.734 6.722 1.00 77.88 223 PRO A C 1
ATOM 1902 O O . PRO A 1 223 ? -1.383 15.236 5.634 1.00 77.88 223 PRO A O 1
ATOM 1905 N N . GLU A 1 224 ? -2.311 15.407 7.672 1.00 75.00 224 GLU A N 1
ATOM 1906 C CA . GLU A 1 224 ? -2.883 16.749 7.462 1.00 75.00 224 GLU A CA 1
ATOM 1907 C C . GLU A 1 224 ? -1.847 17.786 7.018 1.00 75.00 224 GLU A C 1
ATOM 1909 O O . GLU A 1 224 ? -2.154 18.646 6.201 1.00 75.00 224 GLU A O 1
ATOM 1914 N N . ARG A 1 225 ? -0.593 17.668 7.478 1.00 73.44 225 ARG A N 1
ATOM 1915 C CA . ARG A 1 225 ? 0.517 18.545 7.054 1.00 73.44 225 ARG A CA 1
ATOM 1916 C C . ARG A 1 225 ? 0.787 18.527 5.543 1.00 73.44 225 ARG A C 1
ATOM 1918 O O . ARG A 1 225 ? 1.453 19.425 5.042 1.00 73.44 225 ARG A O 1
ATOM 1925 N N . CYS A 1 226 ? 0.328 17.492 4.837 1.00 75.38 226 CYS A N 1
ATOM 1926 C CA . CYS A 1 226 ? 0.453 17.368 3.388 1.00 75.38 226 CYS A CA 1
ATOM 1927 C C . CYS A 1 226 ? -0.704 18.048 2.640 1.00 75.38 226 CYS A C 1
ATOM 1929 O O . CYS A 1 226 ? -0.654 18.142 1.416 1.00 75.38 226 CYS A O 1
ATOM 1931 N N . LEU A 1 227 ? -1.749 18.490 3.346 1.00 81.56 227 LEU A N 1
ATOM 1932 C CA . LEU A 1 227 ? -2.993 18.995 2.777 1.00 81.56 227 LEU A CA 1
ATOM 1933 C C . LEU A 1 227 ? -3.148 20.500 3.023 1.00 81.56 227 LEU A C 1
ATOM 1935 O O . LEU A 1 227 ? -2.760 21.040 4.057 1.00 81.56 227 LEU A O 1
ATOM 1939 N N . LEU A 1 228 ? -3.788 21.187 2.081 1.00 77.69 228 LEU A N 1
ATOM 1940 C CA . LEU A 1 228 ? -4.278 22.545 2.287 1.00 77.69 228 LEU A CA 1
ATOM 1941 C C . LEU A 1 228 ? -5.515 22.521 3.197 1.00 77.69 228 LEU A C 1
ATOM 1943 O O . LEU A 1 228 ? -6.376 21.640 3.080 1.00 77.69 228 LEU A O 1
ATOM 1947 N N . ARG A 1 229 ? -5.651 23.556 4.041 1.00 60.56 229 ARG A N 1
ATOM 1948 C CA . ARG A 1 229 ? -6.790 23.755 4.967 1.00 60.56 229 ARG A CA 1
ATOM 1949 C C . ARG A 1 229 ? -8.170 23.720 4.288 1.00 60.56 229 ARG A C 1
ATOM 1951 O O . ARG A 1 229 ? -9.161 23.443 4.944 1.00 60.56 229 ARG A O 1
ATOM 1958 N N . ASN A 1 230 ? -8.234 23.951 2.975 1.00 60.62 230 ASN A N 1
ATOM 1959 C CA . ASN A 1 230 ? -9.478 23.986 2.196 1.00 60.62 230 ASN A CA 1
ATOM 1960 C C . ASN A 1 230 ? -9.744 22.691 1.400 1.00 60.62 230 ASN A C 1
ATOM 1962 O O . ASN A 1 230 ? -10.506 22.710 0.431 1.00 60.62 230 ASN A O 1
ATOM 1966 N N . SER A 1 231 ? -9.077 21.578 1.718 1.00 58.47 231 SER A N 1
ATOM 1967 C CA . SER A 1 231 ? -9.381 20.288 1.084 1.00 58.47 231 SER A CA 1
ATOM 1968 C C . SER A 1 231 ? -10.753 19.761 1.529 1.00 58.47 231 SER A C 1
ATOM 1970 O O . SER A 1 231 ? -11.194 20.021 2.648 1.00 58.47 231 SER A O 1
ATOM 1972 N N . VAL A 1 232 ? -11.447 19.011 0.662 1.00 60.47 232 VAL A N 1
ATOM 1973 C CA . VAL A 1 232 ? -12.776 18.444 0.974 1.00 60.47 232 VAL A CA 1
ATOM 1974 C C . VAL A 1 232 ? -12.683 17.531 2.199 1.00 60.47 232 VAL A C 1
ATOM 1976 O O . VAL A 1 232 ? -13.546 17.582 3.077 1.00 60.47 232 VAL A O 1
ATOM 1979 N N . LEU A 1 233 ? -11.593 16.760 2.298 1.00 56.44 233 LEU A N 1
ATOM 1980 C CA . LEU A 1 233 ? -11.279 15.970 3.485 1.00 56.44 233 LEU A CA 1
ATOM 1981 C C . LEU A 1 233 ? -11.137 16.857 4.723 1.00 56.44 233 LEU A C 1
ATOM 1983 O O . LEU A 1 233 ? -11.795 16.575 5.717 1.00 56.44 233 LEU A O 1
ATOM 1987 N N . HIS A 1 234 ? -10.377 17.958 4.650 1.00 50.56 234 HIS A N 1
ATOM 1988 C CA . HIS A 1 234 ? -10.277 18.898 5.764 1.00 50.56 234 HIS A CA 1
ATOM 1989 C C . HIS A 1 234 ? -11.648 19.470 6.113 1.00 50.56 234 HIS A C 1
ATOM 1991 O O . HIS A 1 234 ? -11.984 19.420 7.268 1.00 50.56 234 HIS A O 1
ATOM 1997 N N . SER A 1 235 ? -12.519 19.874 5.185 1.00 47.06 235 SER A N 1
ATOM 1998 C CA . SER A 1 235 ? -13.854 20.401 5.548 1.00 47.06 235 SER A CA 1
ATOM 1999 C C . SER A 1 235 ? -14.775 19.403 6.282 1.00 47.06 235 SER A C 1
ATOM 2001 O O . SER A 1 235 ? -15.638 19.817 7.055 1.00 47.06 235 SER A O 1
ATOM 2003 N N . LYS A 1 236 ? -14.589 18.087 6.076 1.00 48.97 236 LYS A N 1
ATOM 2004 C CA . LYS A 1 236 ? -15.345 17.024 6.771 1.00 48.97 236 LYS A CA 1
ATOM 2005 C C . LYS A 1 236 ? -14.641 16.491 8.026 1.00 48.97 236 LYS A C 1
ATOM 2007 O O . LYS A 1 236 ? -15.331 16.117 8.969 1.00 48.97 236 LYS A O 1
ATOM 2012 N N . ILE A 1 237 ? -13.306 16.476 8.054 1.00 43.97 237 ILE A N 1
ATOM 2013 C CA . ILE A 1 237 ? -12.467 16.147 9.227 1.00 43.97 237 ILE A CA 1
ATOM 2014 C C . ILE A 1 237 ? -12.416 17.332 10.206 1.00 43.97 237 ILE A C 1
ATOM 2016 O O . ILE A 1 237 ? -12.367 17.141 11.411 1.00 43.97 237 ILE A O 1
ATOM 2020 N N . SER A 1 238 ? -12.520 18.553 9.680 1.00 37.94 238 SER A N 1
ATOM 2021 C CA . SER A 1 238 ? -12.732 19.838 10.350 1.00 37.94 238 SER A CA 1
ATOM 2022 C C . SER A 1 238 ? -14.215 20.194 10.423 1.00 37.94 238 SER A C 1
ATOM 2024 O O . SER A 1 238 ? -14.577 21.371 10.468 1.00 37.94 238 SER A O 1
ATOM 2026 N N . LYS A 1 239 ? -15.090 19.193 10.558 1.00 34.12 239 LYS A N 1
ATOM 2027 C CA . LYS A 1 239 ? -15.918 19.311 11.748 1.00 34.12 239 LYS A CA 1
ATOM 2028 C C . LYS A 1 239 ? -14.933 19.121 12.887 1.00 34.12 239 LYS A C 1
ATOM 2030 O O . LYS A 1 239 ? -14.562 17.976 13.140 1.00 34.12 239 LYS A O 1
ATOM 2035 N N . PRO A 1 240 ? -14.451 20.194 13.544 1.00 36.16 240 PRO A N 1
ATOM 2036 C CA . PRO A 1 240 ? -13.870 19.954 14.842 1.00 36.16 240 PRO A CA 1
ATOM 2037 C C . PRO A 1 240 ? -14.910 19.120 15.594 1.00 36.16 240 PRO A C 1
ATOM 2039 O O . PRO A 1 240 ? -16.121 19.293 15.396 1.00 36.16 240 PRO A O 1
ATOM 2042 N N . CYS A 1 241 ? -14.462 18.181 16.409 1.00 37.72 241 CYS A N 1
ATOM 2043 C CA . CYS A 1 241 ? -15.312 17.621 17.439 1.00 37.72 241 CYS A CA 1
ATOM 2044 C C . CYS A 1 241 ? -15.600 18.764 18.443 1.00 37.72 241 CYS A C 1
ATOM 2046 O O . CYS A 1 241 ? -15.101 18.835 19.552 1.00 37.72 241 CYS A O 1
ATOM 2048 N N . VAL A 1 242 ? -16.317 19.780 17.971 1.00 37.72 242 VAL A N 1
ATOM 2049 C CA . VAL A 1 242 ? -16.916 20.880 18.702 1.00 37.72 242 VAL A CA 1
ATOM 2050 C C . VAL A 1 242 ? -18.390 20.550 18.618 1.00 37.72 242 VAL A C 1
ATOM 2052 O O . VAL A 1 242 ? -19.149 21.065 17.807 1.00 37.72 242 VAL A O 1
ATOM 2055 N N . THR A 1 243 ? -18.757 19.561 19.412 1.00 34.78 243 THR A N 1
ATOM 2056 C CA . THR A 1 243 ? -19.372 19.919 20.682 1.00 34.78 243 THR A CA 1
ATOM 2057 C C . THR A 1 243 ? -18.533 19.246 21.758 1.00 34.78 243 THR A C 1
ATOM 2059 O O . THR A 1 243 ? -18.165 18.082 21.636 1.00 34.78 243 THR A O 1
ATOM 2062 N N . SER A 1 244 ? -18.144 20.010 22.770 1.00 44.25 244 SER A N 1
ATOM 2063 C CA . SER A 1 244 ? -17.374 19.591 23.941 1.00 44.25 244 SER A CA 1
ATOM 2064 C C . SER A 1 244 ? -18.180 18.663 24.858 1.00 44.25 244 SER A C 1
ATOM 2066 O O . SER A 1 244 ? -18.192 18.836 26.076 1.00 44.25 244 SER A O 1
ATOM 2068 N N . GLU A 1 245 ? -18.911 17.713 24.290 1.00 54.22 245 GLU A N 1
ATOM 2069 C CA . GLU A 1 245 ? -19.821 16.854 25.024 1.00 54.22 245 GLU A CA 1
ATOM 2070 C C . GLU A 1 245 ? -19.198 15.473 25.158 1.00 54.22 245 GLU A C 1
ATOM 2072 O O . GLU A 1 245 ? -19.063 14.702 24.209 1.00 54.22 245 GLU A O 1
ATOM 2077 N N . CYS A 1 246 ? -18.778 15.163 26.383 1.00 66.12 246 CYS A N 1
ATOM 2078 C CA . CYS A 1 246 ? -18.451 13.797 26.742 1.00 66.12 246 CYS A CA 1
ATOM 2079 C C . CYS A 1 246 ? -19.680 12.919 26.502 1.00 66.12 246 CYS A C 1
ATOM 2081 O O . CYS A 1 246 ? -20.745 13.171 27.067 1.00 66.12 246 CYS A O 1
ATOM 2083 N N . PHE A 1 247 ? -19.518 11.845 25.734 1.00 74.94 247 PHE A N 1
ATOM 2084 C CA . PHE A 1 247 ? -20.571 10.853 25.583 1.00 74.94 247 PHE A CA 1
ATOM 2085 C C . PHE A 1 247 ? -20.854 10.211 26.945 1.00 74.94 247 PHE A C 1
ATOM 2087 O O . PHE A 1 247 ? -19.949 9.645 27.573 1.00 74.94 247 PHE A O 1
ATOM 2094 N N . GLN A 1 248 ? -22.110 10.282 27.383 1.00 80.50 248 GLN A N 1
ATOM 2095 C CA . GLN A 1 248 ? -22.595 9.549 28.545 1.00 80.50 248 GLN A CA 1
ATOM 2096 C C . GLN A 1 248 ? -23.346 8.300 28.089 1.00 80.50 248 GLN A C 1
ATOM 2098 O O . GLN A 1 248 ? -24.315 8.374 27.338 1.00 80.50 248 GLN A O 1
ATOM 2103 N N . GLY A 1 249 ? -22.870 7.138 28.529 1.00 76.25 249 GLY A N 1
ATOM 2104 C CA . GLY A 1 249 ? -23.512 5.854 28.251 1.00 76.25 249 GLY A CA 1
ATOM 2105 C C . GLY A 1 249 ? -24.409 5.398 29.401 1.00 76.25 249 GLY A C 1
ATOM 2106 O O . GLY A 1 249 ? -24.258 5.835 30.543 1.00 76.25 249 GLY A O 1
ATOM 2107 N N . GLN A 1 250 ? -25.313 4.467 29.109 1.00 81.25 250 GLN A N 1
ATOM 2108 C CA . GLN A 1 250 ? -26.178 3.863 30.120 1.00 81.25 250 GLN A CA 1
ATOM 2109 C C . GLN A 1 250 ? -25.435 2.796 30.925 1.00 81.25 250 GLN A C 1
ATOM 2111 O O . GLN A 1 250 ? -24.691 1.983 30.367 1.00 81.25 250 GLN A O 1
ATOM 2116 N N . VAL A 1 251 ? -25.685 2.775 32.233 1.00 83.50 251 VAL A N 1
ATOM 2117 C CA . VAL A 1 251 ? -25.271 1.690 33.126 1.00 83.50 251 VAL A CA 1
ATOM 2118 C C . VAL A 1 251 ? -26.459 0.767 33.347 1.00 83.50 251 VAL A C 1
ATOM 2120 O O . VAL A 1 251 ? -27.540 1.213 33.719 1.00 83.50 251 VAL A O 1
ATOM 2123 N N . ILE A 1 252 ? -26.249 -0.522 33.116 1.00 82.81 252 ILE A N 1
ATOM 2124 C CA . ILE A 1 252 ? -27.244 -1.572 33.289 1.00 82.81 252 ILE A CA 1
ATOM 2125 C C . ILE A 1 252 ? -26.777 -2.456 34.441 1.00 82.81 252 ILE A C 1
ATOM 2127 O O . ILE A 1 252 ? -25.655 -2.966 34.432 1.00 82.81 252 ILE A O 1
ATOM 2131 N N . ALA A 1 253 ? -27.643 -2.640 35.433 1.00 79.06 253 ALA A N 1
ATOM 2132 C CA . ALA A 1 253 ? -27.456 -3.633 36.480 1.00 79.06 253 ALA A CA 1
ATOM 2133 C C . ALA A 1 253 ? -28.188 -4.917 36.077 1.00 79.06 253 ALA A C 1
ATOM 2135 O O . ALA A 1 253 ? -29.377 -4.883 35.761 1.00 79.06 253 ALA A O 1
ATOM 2136 N N . GLN A 1 254 ? -27.487 -6.047 36.075 1.00 74.12 254 GLN A N 1
ATOM 2137 C CA . GLN A 1 254 ? -28.078 -7.362 35.853 1.00 74.12 254 GLN A CA 1
ATOM 2138 C C . GLN A 1 254 ? -27.807 -8.250 37.060 1.00 74.12 254 GLN A C 1
ATOM 2140 O O . GLN A 1 254 ? -26.682 -8.343 37.545 1.00 74.12 254 GLN A O 1
ATOM 2145 N N . THR A 1 255 ? -28.839 -8.932 37.541 1.00 74.75 255 THR A N 1
ATOM 2146 C CA . THR A 1 255 ? -28.674 -9.946 38.578 1.00 74.75 255 THR A CA 1
ATOM 2147 C C . THR A 1 255 ? -28.214 -11.231 37.910 1.00 74.75 255 THR A C 1
ATOM 2149 O O . THR A 1 255 ? -28.910 -11.803 37.073 1.00 74.75 255 THR A O 1
ATOM 2152 N N . THR A 1 256 ? -27.012 -11.679 38.253 1.00 69.00 256 THR A N 1
ATOM 2153 C CA . THR A 1 256 ? -26.503 -12.973 37.800 1.00 69.00 256 THR A CA 1
ATOM 2154 C C . THR A 1 256 ? -27.395 -14.102 38.317 1.00 69.00 256 THR A C 1
ATOM 2156 O O . THR A 1 256 ? -28.078 -13.966 39.333 1.00 69.00 256 THR A O 1
ATOM 2159 N N . LYS A 1 257 ? -27.321 -15.272 37.676 1.00 72.88 257 LYS A N 1
ATOM 2160 C CA . LYS A 1 257 ? -28.002 -16.504 38.121 1.00 72.88 257 LYS A CA 1
ATOM 2161 C C . LYS A 1 257 ? -27.690 -16.930 39.569 1.00 72.88 257 LYS A C 1
ATOM 2163 O O . LYS A 1 257 ? -28.358 -17.805 40.099 1.00 72.88 257 LYS A O 1
ATOM 2168 N N . TYR A 1 258 ? -26.680 -16.321 40.195 1.00 75.56 258 TYR A N 1
ATOM 2169 C CA . TYR A 1 258 ? -26.268 -16.547 41.581 1.00 75.56 258 TYR A CA 1
ATOM 2170 C C . TYR A 1 258 ? -26.703 -15.419 42.537 1.00 75.56 258 TYR A C 1
ATOM 2172 O O . TYR A 1 258 ? -26.192 -15.323 43.649 1.00 75.56 258 TYR A O 1
ATOM 2180 N N . GLY A 1 259 ? -27.602 -14.526 42.109 1.00 71.06 259 GLY A N 1
ATOM 2181 C CA . GLY A 1 259 ? -28.114 -13.420 42.928 1.00 71.06 259 GLY A CA 1
ATOM 2182 C C . GLY A 1 259 ? -27.154 -12.236 43.079 1.00 71.06 259 GLY A C 1
ATOM 2183 O O . GLY A 1 259 ? -27.471 -11.269 43.765 1.00 71.06 259 GLY A O 1
ATOM 2184 N N . THR A 1 260 ? -25.977 -12.275 42.449 1.00 73.56 260 THR A N 1
ATOM 2185 C CA . THR A 1 260 ? -24.998 -11.181 42.507 1.00 73.56 260 THR A CA 1
ATOM 2186 C C . THR A 1 260 ? -25.356 -10.108 41.483 1.00 73.56 260 THR A C 1
ATOM 2188 O O . THR A 1 260 ? -25.517 -10.436 40.308 1.00 73.56 260 THR A O 1
ATOM 2191 N N . ALA A 1 261 ? -25.465 -8.847 41.905 1.00 70.81 261 ALA A N 1
ATOM 2192 C CA . ALA A 1 261 ? -25.669 -7.718 40.999 1.00 70.81 261 ALA A CA 1
ATOM 2193 C C . ALA A 1 261 ? -24.365 -7.391 40.249 1.00 70.81 261 ALA A C 1
ATOM 2195 O O . ALA A 1 261 ? -23.361 -7.045 40.874 1.00 70.81 261 ALA A O 1
ATOM 2196 N N . ASP A 1 262 ? -24.389 -7.497 38.923 1.00 77.25 262 ASP A N 1
ATOM 2197 C CA . ASP A 1 262 ? -23.295 -7.131 38.026 1.00 77.25 262 ASP A CA 1
ATOM 2198 C C . ASP A 1 262 ? -23.656 -5.847 37.267 1.00 77.25 262 ASP A C 1
ATOM 2200 O O . ASP A 1 262 ? -24.723 -5.754 36.656 1.00 77.25 262 ASP A O 1
ATOM 2204 N N . THR A 1 263 ? -22.792 -4.834 37.339 1.00 83.00 263 THR A N 1
ATOM 2205 C CA . THR A 1 263 ? -23.010 -3.535 36.692 1.00 83.00 263 THR A CA 1
ATOM 2206 C C . THR A 1 263 ? -22.128 -3.401 35.461 1.00 83.00 263 THR A C 1
ATOM 2208 O O . THR A 1 263 ? -20.898 -3.494 35.521 1.00 83.00 263 THR A O 1
ATOM 2211 N N . GLN A 1 264 ? -22.768 -3.157 34.323 1.00 86.19 264 GLN A N 1
ATOM 2212 C CA . GLN A 1 264 ? -22.109 -3.056 33.028 1.00 86.19 264 GLN A CA 1
ATOM 2213 C C . GLN A 1 264 ? -22.549 -1.780 32.321 1.00 86.19 264 GLN A C 1
ATOM 2215 O O . GLN A 1 264 ? -23.717 -1.400 32.356 1.00 86.19 264 GLN A O 1
ATOM 2220 N N . CYS A 1 265 ? -21.616 -1.110 31.661 1.00 86.75 265 CYS A N 1
ATOM 2221 C CA . CYS A 1 265 ? -21.910 0.044 30.828 1.00 86.75 265 CYS A CA 1
ATOM 2222 C C . CYS A 1 265 ? -22.179 -0.384 29.388 1.00 86.75 265 CYS A C 1
ATOM 2224 O O . CYS A 1 265 ? -21.545 -1.315 28.890 1.00 86.75 265 CYS A O 1
ATOM 2226 N N . THR A 1 266 ? -23.050 0.340 28.693 1.00 81.25 266 THR A N 1
ATOM 2227 C CA . THR A 1 266 ? -23.271 0.154 27.254 1.00 81.25 266 THR A CA 1
ATOM 2228 C C . THR A 1 266 ? -22.553 1.245 26.464 1.00 81.25 266 THR A C 1
ATOM 2230 O O . THR A 1 266 ? -22.752 2.435 26.715 1.00 81.25 266 THR A O 1
ATOM 2233 N N . PHE A 1 267 ? -21.724 0.848 25.496 1.00 81.44 267 PHE A N 1
ATOM 2234 C CA . PHE A 1 267 ? -21.024 1.756 24.584 1.00 81.44 267 PHE A CA 1
ATOM 2235 C C . PHE A 1 267 ? -21.063 1.220 23.152 1.00 81.44 267 PHE A C 1
ATOM 2237 O O . PHE A 1 267 ? -20.487 0.169 22.887 1.00 81.44 267 PHE A O 1
ATOM 2244 N N . ARG A 1 268 ? -21.736 1.928 22.228 1.00 75.50 268 ARG A N 1
ATOM 2245 C CA . ARG A 1 268 ? -21.905 1.516 20.814 1.00 75.50 268 ARG A CA 1
ATOM 2246 C C . ARG A 1 268 ? -22.288 0.032 20.671 1.00 75.50 268 ARG A C 1
ATOM 2248 O O . ARG A 1 268 ? -21.657 -0.715 19.931 1.00 75.50 268 ARG A O 1
ATOM 2255 N N . SER A 1 269 ? -23.281 -0.397 21.452 1.00 71.69 269 SER A N 1
ATOM 2256 C CA . SER A 1 269 ? -23.775 -1.785 21.514 1.00 71.69 269 SER A CA 1
ATOM 2257 C C . SER A 1 269 ? -22.826 -2.817 22.144 1.00 71.69 269 SER A C 1
ATOM 2259 O O . SER A 1 269 ? -23.171 -3.994 22.220 1.00 71.69 269 SER A O 1
ATOM 2261 N N . MET A 1 270 ? -21.666 -2.404 22.662 1.00 74.38 270 MET A N 1
ATOM 2262 C CA . MET A 1 270 ? -20.777 -3.251 23.462 1.00 74.38 270 MET A CA 1
ATOM 2263 C C . MET A 1 270 ? -21.096 -3.131 24.953 1.00 74.38 270 MET A C 1
ATOM 2265 O O . MET A 1 270 ? -21.375 -2.037 25.450 1.00 74.38 270 MET A O 1
ATOM 2269 N N . LYS A 1 271 ? -20.982 -4.248 25.680 1.00 83.00 271 LYS A N 1
ATOM 2270 C CA . LYS A 1 271 ? -21.052 -4.279 27.146 1.00 83.00 271 LYS A CA 1
ATOM 2271 C C . LYS A 1 271 ? -19.649 -4.148 27.734 1.00 83.00 271 LYS A C 1
ATOM 2273 O O . LYS A 1 271 ? -18.760 -4.935 27.419 1.00 83.00 271 LYS A O 1
ATOM 2278 N N . VAL A 1 272 ? -19.454 -3.154 28.590 1.00 83.25 272 VAL A N 1
ATOM 2279 C CA . VAL A 1 272 ? -18.181 -2.837 29.243 1.00 83.25 272 VAL A CA 1
ATOM 2280 C C . VAL A 1 272 ? -18.322 -3.097 30.738 1.00 83.25 272 VAL A C 1
ATOM 2282 O O . VAL A 1 272 ? -19.220 -2.559 31.380 1.00 83.25 272 VAL A O 1
ATOM 2285 N N . LEU A 1 273 ? -17.423 -3.895 31.313 1.00 80.50 273 LEU A N 1
ATOM 2286 C CA . LEU A 1 273 ? -17.444 -4.201 32.745 1.00 80.50 273 LEU A CA 1
ATOM 2287 C C . LEU A 1 273 ? -17.146 -2.955 33.591 1.00 80.50 273 LEU A C 1
ATOM 2289 O O . LEU A 1 273 ? -16.219 -2.194 33.281 1.00 80.50 273 LEU A O 1
ATOM 2293 N N . SER A 1 274 ? -17.876 -2.783 34.696 1.00 84.19 274 SER A N 1
ATOM 2294 C CA . SER A 1 274 ? -17.598 -1.728 35.675 1.00 84.19 274 SER A CA 1
ATOM 2295 C C . SER A 1 274 ? -16.149 -1.795 36.179 1.00 84.19 274 SER A C 1
ATOM 2297 O O . SER A 1 274 ? -15.667 -2.840 36.610 1.00 84.19 274 SER A O 1
ATOM 2299 N N . GLY A 1 275 ? -15.459 -0.651 36.163 1.00 80.75 275 GLY A N 1
ATOM 2300 C CA . GLY A 1 275 ? -14.040 -0.516 36.508 1.00 80.75 275 GLY A CA 1
ATOM 2301 C C . GLY A 1 275 ? -13.105 -0.475 35.296 1.00 80.75 275 GLY A C 1
ATOM 2302 O O . GLY A 1 275 ? -11.923 -0.169 35.457 1.00 80.75 275 GLY A O 1
ATOM 2303 N N . SER A 1 276 ? -13.617 -0.736 34.091 1.00 81.06 276 SER A N 1
ATOM 2304 C CA . SER A 1 276 ? -12.824 -0.692 32.861 1.00 81.06 276 SER A CA 1
ATOM 2305 C C . SER A 1 276 ? -12.539 0.742 32.410 1.00 81.06 276 SER A C 1
ATOM 2307 O O . SER A 1 276 ? -13.409 1.617 32.451 1.00 81.06 276 SER A O 1
ATOM 2309 N N . SER A 1 277 ? -11.325 0.958 31.904 1.00 82.44 277 SER A N 1
ATOM 2310 C CA . SER A 1 277 ? -10.921 2.175 31.199 1.00 82.44 277 SER A CA 1
ATOM 2311 C C . SER A 1 277 ? -10.205 1.810 29.904 1.00 82.44 277 SER A C 1
ATOM 2313 O O . SER A 1 277 ? -9.279 0.998 29.937 1.00 82.44 277 SER A O 1
ATOM 2315 N N . PHE A 1 278 ? -10.599 2.406 28.783 1.00 76.94 278 PHE A N 1
ATOM 2316 C CA . PHE A 1 278 ? -9.999 2.131 27.477 1.00 76.94 278 PHE A CA 1
ATOM 2317 C C . PHE A 1 278 ? -9.941 3.389 26.612 1.00 76.94 278 PHE A C 1
ATOM 2319 O O . PHE A 1 278 ? -10.674 4.350 26.836 1.00 76.94 278 PHE A O 1
ATOM 2326 N N . LYS A 1 279 ? -9.043 3.377 25.625 1.00 74.31 279 LYS A N 1
ATOM 2327 C CA . LYS A 1 279 ? -8.857 4.470 24.669 1.00 74.31 279 LYS A CA 1
ATOM 2328 C C . LYS A 1 279 ? -9.228 3.988 23.282 1.00 74.31 279 LYS A C 1
ATOM 2330 O O . LYS A 1 279 ? -8.760 2.929 22.864 1.00 74.31 279 LYS A O 1
ATOM 2335 N N . LEU A 1 280 ? -10.053 4.755 22.585 1.00 67.06 280 LEU A N 1
ATOM 2336 C CA . LEU A 1 280 ? -10.363 4.486 21.193 1.00 67.06 280 LEU A CA 1
ATOM 2337 C C . LEU A 1 280 ? -9.235 5.021 20.309 1.00 67.06 280 LEU A C 1
ATOM 2339 O O . LEU A 1 280 ? -8.763 6.142 20.525 1.00 67.06 280 LEU A O 1
ATOM 2343 N N . PRO A 1 281 ? -8.776 4.229 19.327 1.00 56.38 281 PRO A N 1
ATOM 2344 C CA . PRO A 1 281 ? -7.863 4.732 18.320 1.00 56.38 281 PRO A CA 1
ATOM 2345 C C . PRO A 1 281 ? -8.573 5.775 17.445 1.00 56.38 281 PRO A C 1
ATOM 2347 O O . PRO A 1 281 ? -9.789 5.959 17.499 1.00 56.38 281 PRO A O 1
ATOM 2350 N N . PHE A 1 282 ? -7.791 6.463 16.624 1.00 44.16 282 PHE A N 1
ATOM 2351 C CA . PHE A 1 282 ? -8.297 7.356 15.587 1.00 44.16 282 PHE A CA 1
ATOM 2352 C C . PHE A 1 282 ? -9.396 6.659 14.750 1.00 44.16 282 PHE A C 1
ATOM 2354 O O . PHE A 1 282 ? -9.219 5.479 14.427 1.00 44.16 282 PHE A O 1
ATOM 2361 N N . PRO A 1 283 ? -10.503 7.337 14.385 1.00 47.75 283 PRO A N 1
ATOM 2362 C CA . PRO A 1 283 ? -10.738 8.787 14.449 1.00 47.75 283 PRO A CA 1
ATOM 2363 C C . PRO A 1 283 ? -11.371 9.303 15.749 1.00 47.75 283 PRO A C 1
ATOM 2365 O O . PRO A 1 283 ? -11.431 10.511 15.933 1.00 47.75 283 PRO A O 1
ATOM 2368 N N . ASP A 1 284 ? -11.841 8.428 16.644 1.00 57.69 284 ASP A N 1
ATOM 2369 C CA . ASP A 1 284 ? -12.643 8.865 17.794 1.00 57.69 284 ASP A CA 1
ATOM 2370 C C . ASP A 1 284 ? -11.790 9.505 18.897 1.00 57.69 284 ASP A C 1
ATOM 2372 O O . ASP A 1 284 ? -12.246 10.424 19.565 1.00 57.69 284 ASP A O 1
ATOM 2376 N N . CYS A 1 285 ? -10.552 9.032 19.104 1.00 63.47 285 CYS A N 1
ATOM 2377 C CA . CYS A 1 285 ? -9.613 9.600 20.083 1.00 63.47 285 CYS A CA 1
ATOM 2378 C C . CYS A 1 285 ? -10.222 9.820 21.501 1.00 63.47 285 CYS A C 1
ATOM 2380 O O . CYS A 1 285 ? -9.795 10.700 22.251 1.00 63.47 285 CYS A O 1
ATOM 2382 N N . LEU A 1 286 ? -11.215 9.002 21.885 1.00 74.44 286 LEU A N 1
ATOM 2383 C CA . LEU A 1 286 ? -11.917 9.082 23.171 1.00 74.44 286 LEU A CA 1
ATOM 2384 C C . LEU A 1 286 ? -11.240 8.216 24.236 1.00 74.44 286 LEU A C 1
ATOM 2386 O O . LEU A 1 286 ? -10.862 7.071 23.986 1.00 74.44 286 LEU A O 1
ATOM 2390 N N . GLU A 1 287 ? -11.179 8.723 25.462 1.00 77.31 287 GLU A N 1
ATOM 2391 C CA . GLU A 1 287 ? -10.908 7.956 26.671 1.00 77.31 287 GLU A CA 1
ATOM 2392 C C . GLU A 1 287 ? -12.227 7.658 27.392 1.00 77.31 287 GLU A C 1
ATOM 2394 O O . GLU A 1 287 ? -12.917 8.553 27.883 1.00 77.31 287 GLU A O 1
ATOM 2399 N N . CYS A 1 288 ? -12.569 6.374 27.447 1.00 82.56 288 CYS A N 1
ATOM 2400 C CA . CYS A 1 288 ? -13.793 5.852 28.029 1.00 82.56 288 CYS A CA 1
ATOM 2401 C C . CYS A 1 288 ? -13.536 5.257 29.413 1.00 82.56 288 CYS A C 1
ATOM 2403 O O . CYS A 1 288 ? -12.604 4.470 29.598 1.00 82.56 288 CYS A O 1
ATOM 2405 N N . LYS A 1 289 ? -14.400 5.578 30.377 1.00 86.00 289 LYS A N 1
ATOM 2406 C CA . LYS A 1 289 ? -14.392 5.011 31.727 1.00 86.00 289 LYS A CA 1
ATOM 2407 C C . LYS A 1 289 ? -15.784 4.517 32.099 1.00 86.00 289 LYS A C 1
ATOM 2409 O O . LYS A 1 289 ? -16.735 5.295 32.103 1.00 86.00 289 LYS A O 1
ATOM 2414 N N . CYS A 1 290 ? -15.868 3.240 32.457 1.00 86.31 290 CYS A N 1
ATOM 2415 C CA . CYS A 1 290 ? -17.065 2.632 33.021 1.00 86.31 290 CYS A CA 1
ATOM 2416 C C . CYS A 1 290 ? -16.913 2.512 34.538 1.00 86.31 290 CYS A C 1
ATOM 2418 O O . CYS A 1 290 ? -15.953 1.920 35.039 1.00 86.31 290 CYS A O 1
ATOM 2420 N N . THR A 1 291 ? -17.855 3.068 35.282 1.00 85.31 291 THR A N 1
ATOM 2421 C CA . THR A 1 291 ? -17.968 2.929 36.735 1.00 85.31 291 THR A CA 1
ATOM 2422 C C . THR A 1 291 ? -19.276 2.225 37.084 1.00 85.31 291 THR A C 1
ATOM 2424 O O . THR A 1 291 ? -20.106 1.967 36.216 1.00 85.31 291 THR A O 1
ATOM 2427 N N . LYS A 1 292 ? -19.493 1.937 38.372 1.00 84.50 292 LYS A N 1
ATOM 2428 C CA . LYS A 1 292 ? -20.757 1.346 38.832 1.00 84.50 292 LYS A CA 1
ATOM 2429 C C . LYS A 1 292 ? -21.971 2.248 38.588 1.00 84.50 292 LYS A C 1
ATOM 2431 O O . LYS A 1 292 ? -23.087 1.750 38.645 1.00 84.50 292 LYS A O 1
ATOM 2436 N N . THR A 1 293 ? -21.758 3.546 38.379 1.00 82.88 293 THR A N 1
ATOM 2437 C CA . THR A 1 293 ? -22.817 4.563 38.333 1.00 82.88 293 THR A CA 1
ATOM 2438 C C . THR A 1 293 ? -22.812 5.394 37.053 1.00 82.88 293 THR A C 1
ATOM 2440 O O . THR A 1 293 ? -23.806 6.048 36.762 1.00 82.88 293 THR A O 1
ATOM 2443 N N . SER A 1 294 ? -21.729 5.379 36.274 1.00 83.94 294 SER A N 1
ATOM 2444 C CA . SER A 1 294 ? -21.620 6.167 35.046 1.00 83.94 294 SER A CA 1
ATOM 2445 C C . SER A 1 294 ? -20.725 5.521 33.993 1.00 83.94 294 SER A C 1
ATOM 2447 O O . SER A 1 294 ? -19.717 4.885 34.307 1.00 83.94 294 SER A O 1
ATOM 2449 N N . MET A 1 295 ? -21.064 5.763 32.729 1.00 84.56 295 MET A N 1
ATOM 2450 C CA . MET A 1 295 ? -20.179 5.573 31.586 1.00 84.56 295 MET A CA 1
ATOM 2451 C C . MET A 1 295 ? -19.860 6.939 30.999 1.00 84.56 295 MET A C 1
ATOM 2453 O O . MET A 1 295 ? -20.777 7.684 30.661 1.00 84.56 295 MET A O 1
ATOM 2457 N N . THR A 1 296 ? -18.582 7.265 30.848 1.00 85.06 296 THR A N 1
ATOM 2458 C CA . THR A 1 296 ? -18.177 8.542 30.251 1.00 85.06 296 THR A CA 1
ATOM 2459 C C . THR A 1 296 ? -17.048 8.321 29.262 1.00 85.06 296 THR A C 1
ATOM 2461 O O . THR A 1 296 ? -16.024 7.746 29.628 1.00 85.06 296 THR A O 1
ATOM 2464 N N . CYS A 1 297 ? -17.222 8.789 28.030 1.00 80.12 297 CYS A N 1
ATOM 2465 C CA . CYS A 1 297 ? -16.176 8.842 27.015 1.00 80.12 297 CYS A CA 1
ATOM 2466 C C . CYS A 1 297 ? -15.922 10.297 26.636 1.00 80.12 297 CYS A C 1
ATOM 2468 O O . CYS A 1 297 ? -16.785 10.939 26.043 1.00 80.12 297 CYS A O 1
ATOM 2470 N N . CYS A 1 298 ? -14.750 10.813 26.991 1.00 72.50 298 CYS A N 1
ATOM 2471 C CA . CYS A 1 298 ? -14.341 12.181 26.678 1.00 72.50 298 CYS A CA 1
ATOM 2472 C C . CYS A 1 298 ? -13.102 12.162 25.785 1.00 72.50 298 CYS A C 1
ATOM 2474 O O . CYS A 1 298 ? -12.339 11.200 25.804 1.00 72.50 298 CYS A O 1
ATOM 2476 N N . GLU A 1 299 ? -12.848 13.252 25.070 1.00 68.1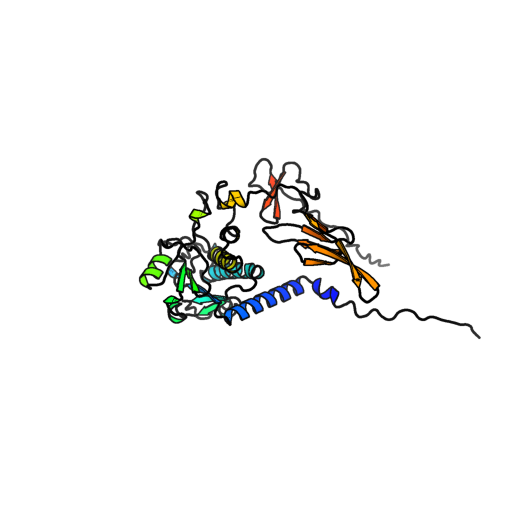2 299 GLU A N 1
ATOM 2477 C CA . GLU A 1 299 ? -11.566 13.467 24.392 1.00 68.12 299 GLU A CA 1
ATOM 2478 C C . GLU A 1 299 ? -10.385 13.495 25.376 1.00 68.12 299 GLU A C 1
ATOM 2480 O O . GLU A 1 299 ? -10.587 13.542 26.591 1.00 68.12 299 GLU A O 1
ATOM 2485 N N . PHE A 1 300 ? -9.155 13.490 24.844 1.00 61.94 300 PHE A N 1
ATOM 2486 C CA . PHE A 1 300 ? -7.857 13.445 25.541 1.00 61.94 300 PHE A CA 1
ATOM 2487 C C . PHE A 1 300 ? -7.633 14.512 26.638 1.00 61.94 300 PHE A C 1
ATOM 2489 O O . PHE A 1 300 ? -6.745 15.358 26.550 1.00 61.94 300 PHE A O 1
ATOM 2496 N N . GLY A 1 301 ? -8.394 14.457 27.728 1.00 50.25 301 GLY A N 1
ATOM 2497 C CA . GLY A 1 301 ? -8.171 15.189 28.972 1.00 50.25 301 GLY A CA 1
ATOM 2498 C C . GLY A 1 301 ? -8.379 16.707 28.924 1.00 50.25 301 GLY A C 1
ATOM 2499 O O . GLY A 1 301 ? -8.531 17.302 29.989 1.00 50.25 301 GLY A O 1
ATOM 2500 N N . PHE A 1 302 ? -8.401 17.338 27.746 1.00 42.00 302 PHE A N 1
ATOM 2501 C CA . PHE A 1 302 ? -8.569 18.787 27.610 1.00 42.00 302 PHE A CA 1
ATOM 2502 C C . PHE A 1 302 ? -10.018 19.210 27.888 1.00 42.00 302 PHE A C 1
ATOM 2504 O O . PHE A 1 302 ? -10.261 19.972 28.820 1.00 42.00 302 PHE A O 1
ATOM 2511 N N . ALA A 1 303 ? -10.992 18.622 27.182 1.00 42.19 303 ALA A N 1
ATOM 2512 C CA . ALA A 1 303 ? -12.418 18.890 27.406 1.00 42.19 303 ALA A CA 1
ATOM 2513 C C . ALA A 1 303 ? -12.917 18.392 28.777 1.00 42.19 303 ALA A C 1
ATOM 2515 O O . ALA A 1 303 ? -13.859 18.941 29.335 1.00 42.19 303 ALA A O 1
ATOM 2516 N N . SER A 1 304 ? -12.249 17.392 29.369 1.00 48.06 304 SER A N 1
ATOM 2517 C CA . SER A 1 304 ? -12.544 16.943 30.735 1.00 48.06 304 SER A CA 1
ATOM 2518 C C . SER A 1 304 ? -11.860 17.792 31.821 1.00 48.06 304 SER A C 1
ATOM 2520 O O . SER A 1 304 ? -11.852 17.374 32.978 1.00 48.06 304 SER A O 1
ATOM 2522 N N . GLY A 1 305 ? -11.180 18.891 31.460 1.00 49.12 305 GLY A N 1
ATOM 2523 C CA . GLY A 1 305 ? -10.475 19.785 32.390 1.00 49.12 305 GLY A CA 1
ATOM 2524 C C . GLY A 1 305 ? -9.304 19.149 33.154 1.00 49.12 305 GLY A C 1
ATOM 2525 O O . GLY A 1 305 ? -8.838 19.703 34.144 1.00 49.12 305 GLY A O 1
ATOM 2526 N N . LYS A 1 306 ? -8.822 17.974 32.730 1.00 51.12 306 LYS A N 1
ATOM 2527 C CA . LYS A 1 306 ? -7.768 17.216 33.431 1.00 51.12 306 LYS A CA 1
ATOM 2528 C C . LYS A 1 306 ? -6.360 17.669 33.061 1.00 51.12 306 LYS A C 1
ATOM 2530 O O . LYS A 1 306 ? -5.423 17.378 33.800 1.00 51.12 306 LYS A O 1
ATOM 2535 N N . VAL A 1 307 ? -6.194 18.324 31.913 1.00 56.66 307 VAL A N 1
ATOM 2536 C CA . VAL A 1 307 ? -4.886 18.721 31.390 1.00 56.66 307 VAL A CA 1
ATOM 2537 C C . VAL A 1 307 ? -4.911 20.194 30.997 1.00 56.66 307 VAL A C 1
ATOM 2539 O O . VAL A 1 307 ? -5.563 20.577 30.030 1.00 56.66 307 VAL A O 1
ATOM 2542 N N . VAL A 1 308 ? -4.176 21.012 31.749 1.00 65.62 308 VAL A N 1
ATOM 2543 C CA . VAL A 1 308 ? -4.026 22.451 31.505 1.00 65.62 308 VAL A CA 1
ATOM 2544 C C . VAL A 1 308 ? -2.682 22.692 30.808 1.00 65.62 308 VAL A C 1
ATOM 2546 O O . VAL A 1 308 ? -1.662 22.197 31.300 1.00 65.62 308 VAL A O 1
ATOM 2549 N N . PRO A 1 309 ? -2.641 23.411 29.669 1.00 71.19 309 PRO A N 1
ATOM 2550 C CA . PRO A 1 309 ? -1.380 23.735 29.017 1.00 71.19 309 PRO A CA 1
ATOM 2551 C C . PRO A 1 309 ? -0.514 24.624 29.927 1.00 71.19 309 PRO A C 1
ATOM 2553 O O . PRO A 1 309 ? -1.046 25.519 30.587 1.00 71.19 309 PRO A O 1
ATOM 2556 N N . PRO A 1 310 ? 0.815 24.421 29.959 1.00 77.62 310 PRO A N 1
ATOM 2557 C CA . PRO A 1 310 ? 1.720 25.307 30.683 1.00 77.62 310 PRO A CA 1
ATOM 2558 C C . PRO A 1 310 ? 1.602 26.765 30.215 1.00 77.62 310 PRO A C 1
ATOM 2560 O O . PRO A 1 310 ? 1.261 27.040 29.060 1.00 77.62 310 PRO A O 1
ATOM 2563 N N . THR A 1 311 ? 1.937 27.711 31.091 1.00 81.00 311 THR A N 1
ATOM 2564 C CA . THR A 1 311 ? 1.947 29.144 30.768 1.00 81.00 311 THR A CA 1
ATOM 2565 C C . THR A 1 311 ? 2.827 29.419 29.545 1.00 81.00 311 THR A C 1
ATOM 2567 O O . THR A 1 311 ? 3.984 29.011 29.499 1.00 81.00 311 THR A O 1
ATOM 2570 N N . GLY A 1 312 ? 2.274 30.102 28.538 1.00 79.69 312 GLY A N 1
ATOM 2571 C CA . GLY A 1 312 ? 2.961 30.379 27.268 1.00 79.69 312 GLY A CA 1
ATOM 2572 C C . GLY A 1 312 ? 2.802 29.299 26.189 1.00 79.69 312 GLY A C 1
ATOM 2573 O O . GLY A 1 312 ? 3.285 29.494 25.074 1.00 79.69 312 GLY A O 1
ATOM 2574 N N . CYS A 1 313 ? 2.087 28.207 26.474 1.00 81.31 313 CYS A N 1
ATOM 2575 C CA . CYS A 1 313 ? 1.820 27.124 25.528 1.00 81.31 313 CYS A CA 1
ATOM 2576 C C . CYS A 1 313 ? 0.351 27.079 25.086 1.00 81.31 313 CYS A C 1
ATOM 2578 O O . CYS A 1 313 ? -0.543 27.582 25.773 1.00 81.31 313 CYS A O 1
ATOM 2580 N N . VAL A 1 314 ? 0.108 26.449 23.939 1.00 76.88 314 VAL A N 1
ATOM 2581 C CA . VAL A 1 314 ? -1.213 26.039 23.445 1.00 76.88 314 VAL A CA 1
ATOM 2582 C C . VAL A 1 314 ? -1.178 24.536 23.217 1.00 76.88 314 VAL A C 1
ATOM 2584 O O . VAL A 1 314 ? -0.159 23.981 22.803 1.00 76.88 314 VAL A O 1
ATOM 2587 N N . ALA A 1 315 ? -2.279 23.870 23.548 1.00 67.38 315 ALA A N 1
ATOM 2588 C CA . ALA A 1 315 ? -2.447 22.456 23.276 1.00 67.38 315 ALA A CA 1
ATOM 2589 C C . ALA A 1 315 ? -2.953 22.268 21.841 1.00 67.38 315 ALA A C 1
ATOM 2591 O O . ALA A 1 315 ? -3.939 22.886 21.445 1.00 67.38 315 ALA A O 1
ATOM 2592 N N . HIS A 1 316 ? -2.282 21.411 21.084 1.00 64.44 316 HIS A N 1
ATOM 2593 C CA . HIS A 1 316 ? -2.711 20.948 19.774 1.00 64.44 316 HIS A CA 1
ATOM 2594 C C . HIS A 1 316 ? -2.947 19.443 19.807 1.00 64.44 316 HIS A C 1
ATOM 2596 O O . HIS A 1 316 ? -2.219 18.692 20.464 1.00 64.44 316 HIS A O 1
ATOM 2602 N N . ASN A 1 317 ? -3.961 19.017 19.064 1.00 59.22 317 ASN A N 1
ATOM 2603 C CA . ASN A 1 317 ? -4.219 17.612 18.809 1.00 59.22 317 ASN A CA 1
ATOM 2604 C C . ASN A 1 317 ? -3.367 17.175 17.612 1.00 59.22 317 ASN A C 1
ATOM 2606 O O . ASN A 1 317 ? -3.555 17.676 16.508 1.00 59.22 317 ASN A O 1
ATOM 2610 N N . ASP A 1 318 ? -2.427 16.260 17.841 1.00 57.97 318 ASP A N 1
ATOM 2611 C CA . ASP A 1 318 ? -1.673 15.562 16.797 1.00 57.97 318 ASP A CA 1
ATOM 2612 C C . ASP A 1 318 ? -2.151 14.105 16.773 1.00 57.97 318 ASP A C 1
ATOM 2614 O O . ASP A 1 318 ? -1.716 13.262 17.568 1.00 57.97 318 ASP A O 1
ATOM 2618 N N . ALA A 1 319 ? -3.148 13.834 15.927 1.00 58.88 319 ALA A N 1
ATOM 2619 C CA . ALA A 1 319 ? -3.931 12.599 15.948 1.00 58.88 319 ALA A CA 1
ATOM 2620 C C . ALA A 1 319 ? -4.506 12.310 17.355 1.00 58.88 319 ALA A C 1
ATOM 2622 O O . ALA A 1 319 ? -5.276 13.102 17.889 1.00 58.88 319 ALA A O 1
ATOM 2623 N N . CYS A 1 320 ? -4.122 11.190 17.975 1.00 54.94 320 CYS A N 1
ATOM 2624 C CA . CYS A 1 320 ? -4.534 10.814 19.332 1.00 54.94 320 CYS A CA 1
ATOM 2625 C C . CYS A 1 320 ? -3.463 11.146 20.393 1.00 54.94 320 CYS A C 1
ATOM 2627 O O . CYS A 1 320 ? -3.311 10.435 21.392 1.00 54.94 320 CYS A O 1
ATOM 2629 N N . LYS A 1 321 ? -2.666 12.196 20.167 1.00 59.56 321 LYS A N 1
ATOM 2630 C CA . LYS A 1 321 ? -1.655 12.680 21.108 1.00 59.56 321 LYS A CA 1
ATOM 2631 C C . LYS A 1 321 ? -1.821 14.180 21.327 1.00 59.56 321 LYS A C 1
ATOM 2633 O O . LYS A 1 321 ? -1.860 14.958 20.381 1.00 59.56 321 LYS A O 1
ATOM 2638 N N . LEU A 1 322 ? -1.867 14.580 22.595 1.00 63.28 322 LEU A N 1
ATOM 2639 C CA . LEU A 1 322 ? -1.840 15.988 22.970 1.00 63.28 322 LEU A CA 1
ATOM 2640 C C . LEU A 1 322 ? -0.399 16.498 22.910 1.00 63.28 322 LEU A C 1
ATOM 2642 O O . LEU A 1 322 ? 0.497 15.932 23.549 1.00 63.28 322 LEU A O 1
ATOM 2646 N N . VAL A 1 323 ? -0.181 17.562 22.150 1.00 68.81 323 VAL A N 1
ATOM 2647 C CA . VAL A 1 323 ? 1.122 18.196 21.969 1.00 68.81 323 VAL A CA 1
ATOM 2648 C C . VAL A 1 323 ? 1.029 19.644 22.424 1.00 68.81 323 VAL A C 1
ATOM 2650 O O . VAL A 1 323 ? 0.144 20.380 22.004 1.00 68.81 323 VAL A O 1
ATOM 2653 N N . PHE A 1 324 ? 1.943 20.070 23.292 1.00 80.00 324 PHE A N 1
ATOM 2654 C CA . PHE A 1 324 ? 2.033 21.471 23.694 1.00 80.00 324 PHE A CA 1
ATOM 2655 C C . PHE A 1 324 ? 3.056 22.180 22.822 1.00 80.00 324 PHE A C 1
ATOM 2657 O O . PHE A 1 324 ? 4.214 21.762 22.782 1.00 80.00 324 PHE A O 1
ATOM 2664 N N . VAL A 1 325 ? 2.645 23.262 22.175 1.00 79.62 325 VAL A N 1
ATOM 2665 C CA . VAL A 1 325 ? 3.525 24.135 21.386 1.00 79.62 325 VAL A CA 1
ATOM 2666 C C . VAL A 1 325 ? 3.519 25.539 21.968 1.00 79.62 325 VAL A C 1
ATOM 2668 O O . VAL A 1 325 ? 2.591 25.911 22.694 1.00 79.62 325 VAL A O 1
ATOM 2671 N N . LYS A 1 326 ? 4.551 26.332 21.686 1.00 80.69 326 LYS A N 1
ATOM 2672 C CA . LYS A 1 326 ? 4.609 27.720 22.160 1.00 80.69 326 LYS A CA 1
ATOM 2673 C C . LYS A 1 326 ? 3.530 28.567 21.482 1.00 80.69 326 LYS A C 1
ATOM 2675 O O . LYS A 1 326 ? 3.328 28.472 20.276 1.00 80.69 326 LYS A O 1
ATOM 2680 N N . LYS A 1 327 ? 2.905 29.481 22.234 1.00 82.69 327 LYS A N 1
ATOM 2681 C CA . LYS A 1 327 ? 1.965 30.487 21.694 1.00 82.69 327 LYS A CA 1
ATOM 2682 C C . LYS A 1 327 ? 2.577 31.329 20.573 1.00 82.69 327 LYS A C 1
ATOM 2684 O O . LYS A 1 327 ? 1.865 31.747 19.671 1.00 82.69 327 LYS A O 1
ATOM 2689 N N . THR A 1 328 ? 3.881 31.584 20.650 1.00 80.94 328 THR A N 1
ATOM 2690 C CA . THR A 1 328 ? 4.623 32.426 19.705 1.00 80.94 328 THR A CA 1
ATOM 2691 C C . THR A 1 328 ? 5.136 31.669 18.481 1.00 80.94 328 THR A C 1
ATOM 2693 O O . THR A 1 328 ? 5.461 32.304 17.485 1.00 80.94 328 THR A O 1
ATOM 2696 N N . ASN A 1 329 ? 5.223 30.335 18.535 1.00 76.25 329 ASN A N 1
ATOM 2697 C CA . ASN A 1 329 ? 5.726 29.511 17.438 1.00 76.25 329 ASN A CA 1
ATOM 2698 C C . ASN A 1 329 ? 5.133 28.094 17.514 1.00 76.25 329 ASN A C 1
ATOM 2700 O O . ASN A 1 329 ? 5.533 27.284 18.354 1.00 76.25 329 ASN A O 1
ATOM 2704 N N . SER A 1 330 ? 4.197 27.791 16.613 1.00 70.31 330 SER A N 1
ATOM 2705 C CA . SER A 1 330 ? 3.479 26.511 16.556 1.00 70.31 330 SER A CA 1
ATOM 2706 C C . SER A 1 330 ? 4.340 25.323 16.110 1.00 70.31 330 SER A C 1
ATOM 2708 O O . SER A 1 330 ? 3.906 24.183 16.254 1.00 70.31 330 SER A O 1
ATOM 2710 N N . SER A 1 331 ? 5.558 25.566 15.618 1.00 69.75 331 SER A N 1
ATOM 2711 C CA . SER A 1 331 ? 6.522 24.523 15.237 1.00 69.75 331 SER A CA 1
ATOM 2712 C C . SER A 1 331 ? 7.446 24.103 16.387 1.00 69.75 331 SER A C 1
ATOM 2714 O O . SER A 1 331 ? 8.181 23.125 16.261 1.00 69.75 331 SER A O 1
ATOM 2716 N N . GLU A 1 332 ? 7.428 24.817 17.517 1.00 74.88 332 GLU A N 1
ATOM 2717 C CA . GLU A 1 332 ? 8.267 24.513 18.677 1.00 74.88 332 GLU A CA 1
ATOM 2718 C C . GLU A 1 332 ? 7.475 23.854 19.805 1.00 74.88 332 GLU A C 1
ATOM 2720 O O . GLU A 1 332 ? 6.552 24.440 20.377 1.00 74.88 332 GLU A O 1
ATOM 2725 N N . LEU A 1 333 ? 7.910 22.653 20.191 1.00 76.44 333 LEU A N 1
ATOM 2726 C CA . LEU A 1 333 ? 7.386 21.941 21.350 1.00 76.44 333 LEU A CA 1
ATOM 2727 C C . LEU A 1 333 ? 7.715 22.681 22.651 1.00 76.44 333 LEU A C 1
ATOM 2729 O O . LEU A 1 333 ? 8.860 23.062 22.914 1.00 76.44 333 LEU A O 1
ATOM 2733 N N . CYS A 1 334 ? 6.722 22.810 23.523 1.00 80.06 334 CYS A N 1
ATOM 2734 C CA . CYS A 1 334 ? 6.954 23.227 24.894 1.00 80.06 334 CYS A CA 1
ATOM 2735 C C . CYS A 1 334 ? 7.707 22.131 25.659 1.00 80.06 334 CYS A C 1
ATOM 2737 O O . CYS A 1 334 ? 7.327 20.959 25.640 1.00 80.06 334 CYS A O 1
ATOM 2739 N N . LYS A 1 335 ? 8.773 22.511 26.373 1.00 67.38 335 LYS A N 1
ATOM 2740 C CA . LYS A 1 335 ? 9.532 21.589 27.229 1.00 67.38 335 LYS A CA 1
ATOM 2741 C C . LYS A 1 335 ? 8.654 21.154 28.406 1.00 67.38 335 LYS A C 1
ATOM 2743 O O . LYS A 1 335 ? 8.501 21.892 29.373 1.00 67.38 335 LYS A O 1
ATOM 2748 N N . THR A 1 336 ? 8.076 19.958 28.342 1.00 53.25 336 THR A N 1
ATOM 2749 C CA . THR A 1 336 ? 7.369 19.367 29.484 1.00 53.25 336 THR A CA 1
ATOM 2750 C C . THR A 1 336 ? 8.389 18.765 30.448 1.00 53.25 336 THR A C 1
ATOM 2752 O O . THR A 1 336 ? 9.022 17.755 30.132 1.00 53.25 336 THR A O 1
ATOM 2755 N N . THR A 1 337 ? 8.558 19.349 31.631 1.00 38.41 337 THR A N 1
ATOM 2756 C CA . THR A 1 337 ? 9.265 18.701 32.740 1.00 38.41 337 THR A CA 1
ATOM 2757 C C . THR A 1 337 ? 8.466 17.469 33.174 1.00 38.41 337 THR A C 1
ATOM 2759 O O . THR A 1 337 ? 7.413 17.577 33.798 1.00 38.41 337 THR A O 1
ATOM 2762 N N . LYS A 1 338 ? 8.936 16.262 32.835 1.00 32.31 338 LYS A N 1
ATOM 2763 C CA . LYS A 1 338 ? 8.415 15.035 33.456 1.00 32.31 338 LYS A CA 1
ATOM 2764 C C . LYS A 1 338 ? 8.688 15.119 34.963 1.00 32.31 338 LYS A C 1
ATOM 2766 O O . LYS A 1 338 ? 9.847 15.147 35.368 1.00 32.31 338 LYS A O 1
ATOM 2771 N N . ARG A 1 339 ? 7.635 15.128 35.789 1.00 29.05 339 ARG A N 1
ATOM 2772 C CA . ARG A 1 339 ? 7.740 14.799 37.219 1.00 29.05 339 ARG A CA 1
ATOM 2773 C C . ARG A 1 339 ? 8.284 13.373 37.316 1.00 29.05 339 ARG A C 1
ATOM 2775 O O . ARG A 1 339 ? 7.628 12.428 36.889 1.00 29.05 339 ARG A O 1
ATOM 2782 N N . THR A 1 340 ? 9.501 13.228 37.819 1.00 28.08 340 THR A N 1
ATOM 2783 C CA . THR A 1 340 ? 10.049 11.943 38.239 1.00 28.08 340 THR A CA 1
ATOM 2784 C C . THR A 1 340 ? 9.321 11.516 39.509 1.00 28.08 340 THR A C 1
ATOM 2786 O O . THR A 1 340 ? 9.380 12.204 40.527 1.00 28.08 340 THR A O 1
ATOM 2789 N N . ASP A 1 341 ? 8.612 10.389 39.450 1.00 27.81 341 ASP A N 1
ATOM 2790 C CA . ASP A 1 341 ? 8.069 9.714 40.629 1.00 27.81 341 ASP A CA 1
ATOM 2791 C C . ASP A 1 341 ? 9.241 9.212 41.490 1.00 27.81 341 ASP A C 1
ATOM 2793 O O . ASP A 1 341 ? 9.736 8.096 41.341 1.00 27.81 341 ASP A O 1
ATOM 2797 N N . LYS A 1 342 ? 9.741 10.069 42.385 1.00 33.16 342 LYS A N 1
ATOM 2798 C CA . LYS A 1 342 ? 10.577 9.657 43.514 1.00 33.16 342 LYS A CA 1
ATOM 2799 C C . LYS A 1 342 ? 9.660 9.313 44.685 1.00 33.16 342 LYS A C 1
ATOM 2801 O O . LYS A 1 342 ? 9.455 10.121 45.583 1.00 33.16 342 LYS A O 1
ATOM 2806 N N . SER A 1 343 ? 9.144 8.090 44.714 1.00 32.16 343 SER A N 1
ATOM 2807 C CA . SER A 1 343 ? 8.831 7.436 45.986 1.00 32.16 343 SER A CA 1
ATOM 2808 C C . SER A 1 343 ? 9.010 5.926 45.852 1.00 32.16 343 SER A C 1
ATOM 2810 O O . SER A 1 343 ? 8.565 5.332 44.877 1.00 32.16 343 SER A O 1
ATOM 2812 N N . LYS A 1 344 ? 9.653 5.332 46.866 1.00 34.84 344 LYS A N 1
ATOM 2813 C CA . LYS A 1 344 ? 10.093 3.928 47.002 1.00 34.84 344 LYS A CA 1
ATOM 2814 C C . LYS A 1 344 ? 11.506 3.623 46.493 1.00 34.84 344 LYS A C 1
ATOM 2816 O O . LYS A 1 344 ? 11.699 2.869 45.558 1.00 34.84 344 LYS A O 1
ATOM 2821 N N . ASN A 1 345 ? 12.487 4.145 47.226 1.00 29.30 345 ASN A N 1
ATOM 2822 C CA . ASN A 1 345 ? 13.650 3.365 47.655 1.00 29.30 345 ASN A CA 1
ATOM 2823 C C . ASN A 1 345 ? 14.026 3.851 49.062 1.00 29.30 345 ASN A C 1
ATOM 2825 O O . ASN A 1 345 ? 14.672 4.884 49.219 1.00 29.30 345 ASN A O 1
ATOM 2829 N N . LYS A 1 346 ? 13.541 3.152 50.098 1.00 30.62 346 LYS A N 1
ATOM 2830 C CA . LYS A 1 346 ? 14.090 3.277 51.457 1.00 30.62 346 LYS A CA 1
ATOM 2831 C C . LYS A 1 346 ? 15.368 2.428 51.501 1.00 30.62 346 LYS A C 1
ATOM 2833 O O . LYS A 1 346 ? 15.282 1.252 51.151 1.00 30.62 346 LYS A O 1
ATOM 2838 N N . PRO A 1 347 ? 16.520 2.974 51.915 1.00 31.67 347 PRO A N 1
ATOM 2839 C CA . PRO A 1 347 ? 17.730 2.186 52.084 1.00 31.67 347 PRO A CA 1
ATOM 2840 C C . PRO A 1 347 ? 17.637 1.340 53.361 1.00 31.67 347 PRO A C 1
ATOM 2842 O O . PRO A 1 347 ? 17.272 1.835 54.428 1.00 31.67 347 PRO A O 1
ATOM 2845 N N . PHE A 1 348 ? 17.973 0.058 53.226 1.00 29.25 348 PHE A N 1
ATOM 2846 C CA . PHE A 1 348 ? 18.282 -0.842 54.332 1.00 29.25 348 PHE A CA 1
ATOM 2847 C C . PHE A 1 348 ? 19.551 -0.328 55.024 1.00 29.25 348 PHE A C 1
ATOM 2849 O O . PHE A 1 348 ? 20.624 -0.300 54.425 1.00 29.25 348 PHE A O 1
ATOM 2856 N N . THR A 1 349 ? 19.433 0.103 56.275 1.00 33.38 349 THR A N 1
ATOM 2857 C CA . THR A 1 349 ? 20.573 0.423 57.131 1.00 33.38 349 THR A CA 1
ATOM 2858 C C . THR A 1 349 ? 21.079 -0.862 57.782 1.00 33.38 349 THR A C 1
ATOM 2860 O O . THR A 1 349 ? 20.459 -1.407 58.691 1.00 33.38 349 THR A O 1
ATOM 2863 N N . SER A 1 350 ? 22.231 -1.358 57.333 1.00 32.34 350 SER A N 1
ATOM 2864 C CA . SER A 1 350 ? 23.015 -2.333 58.089 1.00 32.34 350 SER A CA 1
ATOM 2865 C C . SER A 1 350 ? 23.745 -1.604 59.220 1.00 32.34 350 SER A C 1
ATOM 2867 O O . SER A 1 350 ? 24.741 -0.919 58.981 1.00 32.34 350 SER A O 1
ATOM 2869 N N . ARG A 1 351 ? 23.254 -1.737 60.456 1.00 32.09 351 ARG A N 1
ATOM 2870 C CA . ARG A 1 351 ? 24.058 -1.457 61.652 1.00 32.09 351 ARG A CA 1
ATOM 2871 C C . ARG A 1 351 ? 25.041 -2.614 61.840 1.00 32.09 351 ARG A C 1
ATOM 2873 O O . ARG A 1 351 ? 24.617 -3.738 62.081 1.00 32.09 351 ARG A O 1
ATOM 2880 N N . ARG A 1 352 ? 26.337 -2.323 61.714 1.00 33.66 352 ARG A N 1
ATOM 2881 C CA . ARG A 1 352 ? 27.400 -3.056 62.406 1.00 33.66 352 ARG A CA 1
ATOM 2882 C C . ARG A 1 352 ? 27.661 -2.340 63.727 1.00 33.66 352 ARG A C 1
ATOM 2884 O O . ARG A 1 352 ? 28.018 -1.164 63.715 1.00 33.66 352 ARG A O 1
ATOM 2891 N N . SER A 1 353 ? 27.482 -3.075 64.809 1.00 32.94 353 SER A N 1
ATOM 2892 C CA . SER A 1 353 ? 28.218 -2.992 66.069 1.00 32.94 353 SER A CA 1
ATOM 2893 C C . SER A 1 353 ? 28.107 -4.373 66.682 1.00 32.94 353 SER A C 1
ATOM 2895 O O . SER A 1 353 ? 26.935 -4.782 66.871 1.00 32.94 353 SER A O 1
#

Organism: NCBI:txid392032